Protein AF-A0A941CCY4-F1 (afdb_monomer_lite)

Radius of gyration: 27.58 Å; chains: 1; bounding box: 67×37×79 Å

Secondary structure (DSSP, 8-state):
----TT--GGG-SS-EEEEEE-SS--HHHHHHHHTTEEEEEESS--SSSTT-SS--SEEEEETTT-TTHHHHHHHHHTSTTTTT--EEEEESS---HHHHHHHTTTT-EEEETT-HHHHHHHHHHHHHHHHHHHHHHHHHHHHHHHHHHHHHHHHHHHHHHHHHHHHHHHHTTT--HHHHHHHHHHHHHHHHH-----HHHHHHHHHHHHSTTHHHHHHHH-TT--HHHHHHHHHHHTT--HHHHHHHHTS-HHHHHHHHHHHHHHTT--TTS-HHHHHHHS--

Structure (mmCIF, N/CA/C/O backbone):
data_AF-A0A941CCY4-F1
#
_entry.id   AF-A0A941CCY4-F1
#
loop_
_atom_site.group_PDB
_atom_site.id
_atom_site.type_symbol
_atom_site.label_atom_id
_atom_site.label_alt_id
_atom_site.label_comp_id
_atom_site.label_asym_id
_atom_site.label_entity_id
_atom_site.label_seq_id
_atom_site.pdbx_PDB_ins_code
_atom_site.Cartn_x
_atom_site.Cartn_y
_atom_site.Cartn_z
_atom_site.occupancy
_atom_site.B_iso_or_equiv
_atom_site.auth_seq_id
_atom_site.auth_comp_id
_atom_site.auth_asym_id
_atom_site.auth_atom_id
_atom_site.pdbx_PDB_model_num
ATOM 1 N N . MET A 1 1 ? 0.556 -19.307 31.875 1.00 30.25 1 MET A N 1
ATOM 2 C CA . MET A 1 1 ? 0.389 -18.124 32.743 1.00 30.25 1 MET A CA 1
ATOM 3 C C . MET A 1 1 ? 1.547 -17.184 32.432 1.00 30.25 1 MET A C 1
ATOM 5 O O . MET A 1 1 ? 2.656 -17.430 32.883 1.00 30.25 1 MET A O 1
ATOM 9 N N . ILE A 1 2 ? 1.351 -16.234 31.514 1.00 25.97 2 ILE A N 1
ATOM 10 C CA . ILE A 1 2 ? 2.408 -15.286 31.128 1.00 25.97 2 ILE A CA 1
ATOM 11 C C . ILE A 1 2 ? 2.417 -14.200 32.203 1.00 25.97 2 ILE A C 1
ATOM 13 O O . ILE A 1 2 ? 1.405 -13.538 32.417 1.00 25.97 2 ILE A O 1
ATOM 17 N N . ASN A 1 3 ? 3.525 -14.094 32.931 1.00 25.11 3 ASN A N 1
ATOM 18 C CA . ASN A 1 3 ? 3.708 -13.128 34.005 1.00 25.11 3 ASN A CA 1
ATOM 19 C C . ASN A 1 3 ? 4.048 -11.766 33.372 1.00 25.11 3 ASN A C 1
ATOM 21 O O . ASN A 1 3 ? 5.157 -11.586 32.879 1.00 25.11 3 ASN A O 1
ATOM 25 N N . ILE A 1 4 ? 3.068 -10.859 33.292 1.00 35.06 4 ILE A N 1
ATOM 26 C CA . ILE A 1 4 ? 3.183 -9.546 32.617 1.00 35.06 4 ILE A CA 1
ATOM 27 C C . ILE A 1 4 ? 3.620 -8.438 33.603 1.00 35.06 4 ILE A C 1
ATOM 29 O O . ILE A 1 4 ? 3.873 -7.308 33.203 1.00 35.06 4 ILE A O 1
ATOM 33 N N . ASP A 1 5 ? 3.785 -8.744 34.892 1.00 36.91 5 ASP A N 1
ATOM 34 C CA . ASP A 1 5 ? 3.975 -7.721 35.932 1.00 36.91 5 ASP A CA 1
ATOM 35 C C . ASP A 1 5 ? 5.424 -7.189 36.081 1.00 36.91 5 ASP A C 1
ATOM 37 O O . ASP A 1 5 ? 5.721 -6.495 37.052 1.00 36.91 5 ASP A O 1
ATOM 41 N N . THR A 1 6 ? 6.341 -7.445 35.136 1.00 37.28 6 THR A N 1
ATOM 42 C CA . THR A 1 6 ? 7.750 -6.996 35.250 1.00 37.28 6 THR A CA 1
ATOM 43 C C . THR A 1 6 ? 8.385 -6.450 33.964 1.00 37.28 6 THR A C 1
ATOM 45 O O . THR A 1 6 ? 9.563 -6.703 33.722 1.00 37.28 6 THR A O 1
ATOM 48 N N . GLU A 1 7 ? 7.667 -5.687 33.137 1.00 34.38 7 GLU A N 1
ATOM 49 C CA . GLU A 1 7 ? 8.310 -4.915 32.057 1.00 34.38 7 GLU A CA 1
ATOM 50 C C . GLU A 1 7 ? 8.147 -3.407 32.280 1.00 34.38 7 GLU A C 1
ATOM 52 O O . GLU A 1 7 ? 7.053 -2.890 32.511 1.00 34.38 7 GLU A O 1
ATOM 57 N N . SER A 1 8 ? 9.293 -2.724 32.282 1.00 36.06 8 SER A N 1
ATOM 58 C CA . SER A 1 8 ? 9.467 -1.306 32.563 1.00 36.06 8 SER A CA 1
ATOM 59 C C . SER A 1 8 ? 8.630 -0.426 31.639 1.00 36.06 8 SER A C 1
ATOM 61 O O . SER A 1 8 ? 8.507 -0.658 30.440 1.00 36.06 8 SER A O 1
ATOM 63 N N . THR A 1 9 ? 8.146 0.681 32.190 1.00 43.25 9 THR A N 1
ATOM 64 C CA . THR A 1 9 ? 7.491 1.807 31.505 1.00 43.25 9 THR A CA 1
ATOM 65 C C . THR A 1 9 ? 8.372 2.517 30.457 1.00 43.25 9 THR A C 1
ATOM 67 O O . THR A 1 9 ? 8.031 3.609 30.020 1.00 43.25 9 THR A O 1
ATOM 70 N N . SER A 1 10 ? 9.508 1.936 30.052 1.00 39.06 10 SER A N 1
ATOM 71 C CA . SER A 1 10 ? 10.502 2.547 29.159 1.00 39.06 10 SER A CA 1
ATOM 72 C C . SER A 1 10 ? 10.281 2.275 27.668 1.00 39.06 10 SER A C 1
ATOM 74 O O . SER A 1 10 ? 10.997 2.848 26.855 1.00 39.06 10 SER A O 1
ATOM 76 N N . ASP A 1 11 ? 9.318 1.429 27.292 1.00 45.88 11 ASP A N 1
ATOM 77 C CA . ASP A 1 11 ? 9.050 1.100 25.878 1.00 45.88 11 ASP A CA 1
ATOM 78 C C . ASP A 1 11 ? 8.135 2.118 25.164 1.00 45.88 11 ASP A C 1
ATOM 80 O O . ASP A 1 11 ? 7.907 2.010 23.958 1.00 45.88 11 ASP A O 1
ATOM 84 N N . TYR A 1 12 ? 7.628 3.137 25.871 1.00 46.56 12 TYR A N 1
ATOM 85 C CA . TYR A 1 12 ? 6.676 4.116 25.330 1.00 46.56 12 TYR A CA 1
ATOM 86 C C . TYR A 1 12 ? 7.131 5.561 25.569 1.00 46.56 12 TYR A C 1
ATOM 88 O O . TYR A 1 12 ? 6.618 6.256 26.444 1.00 46.56 12 TYR A O 1
ATOM 96 N N . ASN A 1 13 ? 8.073 6.038 24.750 1.00 48.38 13 ASN A N 1
ATOM 97 C CA . ASN A 1 13 ? 8.399 7.471 24.684 1.00 48.38 13 ASN A CA 1
ATOM 98 C C . ASN A 1 13 ? 7.282 8.308 24.022 1.00 48.38 13 ASN A C 1
ATOM 100 O O . ASN A 1 13 ? 7.240 9.522 24.207 1.00 48.38 13 ASN A O 1
ATOM 104 N N . GLU A 1 14 ? 6.363 7.680 23.282 1.00 56.62 14 GLU A N 1
ATOM 105 C CA . GLU A 1 14 ? 5.197 8.330 22.669 1.00 56.62 14 GLU A CA 1
ATOM 106 C C . GLU A 1 14 ? 3.915 7.986 23.433 1.00 56.62 14 GLU A C 1
ATOM 108 O O . GLU A 1 14 ? 3.652 6.814 23.723 1.00 56.62 14 GLU A O 1
ATOM 113 N N . ALA A 1 15 ? 3.118 9.013 23.739 1.00 67.12 15 ALA A N 1
ATOM 114 C CA . ALA A 1 15 ? 1.850 8.863 24.443 1.00 67.12 15 ALA A CA 1
ATOM 115 C C . ALA A 1 15 ? 0.863 8.015 23.627 1.00 67.12 15 ALA A C 1
ATOM 117 O O . ALA A 1 15 ? 0.668 8.267 22.440 1.00 67.12 15 ALA A O 1
ATOM 118 N N . ILE A 1 16 ? 0.238 7.031 24.271 1.00 77.00 16 ILE A N 1
ATOM 119 C CA . ILE A 1 16 ? -0.783 6.174 23.655 1.00 77.00 16 ILE A CA 1
ATOM 120 C C . ILE A 1 16 ? -2.090 6.960 23.579 1.00 77.00 16 ILE A C 1
ATOM 122 O O . ILE A 1 16 ? -2.504 7.511 24.594 1.00 77.00 16 ILE A O 1
ATOM 126 N N . ILE A 1 17 ? -2.763 6.997 22.432 1.00 76.56 17 ILE A N 1
ATOM 127 C CA . ILE A 1 17 ? -4.047 7.701 22.286 1.00 76.56 17 ILE A CA 1
ATOM 128 C C . ILE A 1 17 ? -5.188 6.687 22.380 1.00 76.56 17 ILE A C 1
ATOM 130 O O . ILE A 1 17 ? -5.346 5.836 21.511 1.00 76.56 17 ILE A O 1
ATOM 134 N N . SER A 1 18 ? -5.995 6.767 23.434 1.00 75.75 18 SER A N 1
ATOM 135 C CA . SER A 1 18 ? -7.213 5.963 23.581 1.00 75.75 18 SER A CA 1
ATOM 136 C C . SER A 1 18 ? -8.437 6.851 23.429 1.00 75.75 18 SER A C 1
ATOM 138 O O . SER A 1 18 ? -8.570 7.829 24.162 1.00 75.75 18 SER A O 1
ATOM 140 N N . VAL A 1 19 ? -9.334 6.505 22.509 1.00 75.38 19 VAL A N 1
ATOM 141 C CA . VAL A 1 19 ? -10.658 7.136 22.417 1.00 75.38 19 VAL A CA 1
ATOM 142 C C . VAL A 1 19 ? -11.637 6.299 23.219 1.00 75.38 19 VAL A C 1
ATOM 144 O O . VAL A 1 19 ? -11.686 5.086 23.033 1.00 75.38 19 VAL A O 1
ATOM 147 N N . VAL A 1 20 ? -12.382 6.930 24.122 1.00 77.69 20 VAL A N 1
ATOM 148 C CA . VAL A 1 20 ? -13.304 6.244 25.025 1.00 77.69 20 VAL A CA 1
ATOM 149 C C . VAL A 1 20 ? -14.694 6.836 24.890 1.00 77.69 20 VAL A C 1
ATOM 1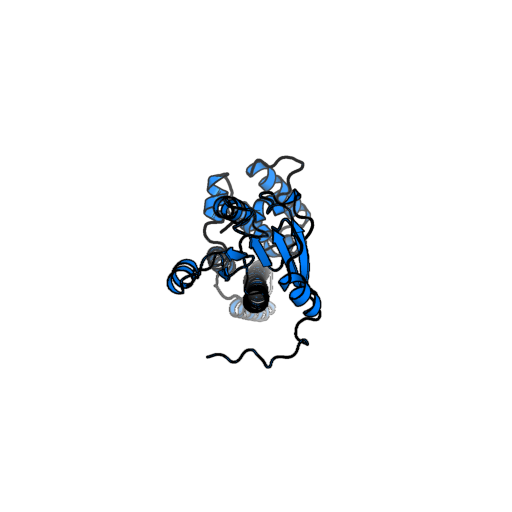51 O O . VAL A 1 20 ? -14.874 8.033 25.112 1.00 77.69 20 VAL A O 1
ATOM 154 N N . THR A 1 21 ? -15.674 5.997 24.564 1.00 75.62 21 THR A N 1
ATOM 155 C CA . THR A 1 21 ? -17.079 6.405 24.593 1.00 75.62 21 THR A CA 1
ATOM 156 C C . THR A 1 21 ? -17.606 6.285 26.011 1.00 75.62 21 THR A C 1
ATOM 158 O O . THR A 1 21 ? -17.763 5.172 26.515 1.00 75.62 21 THR A O 1
ATOM 161 N N . THR A 1 22 ? -17.833 7.404 26.688 1.00 73.94 22 THR A N 1
ATOM 162 C CA . THR A 1 22 ? -18.398 7.402 28.042 1.00 73.94 22 THR A CA 1
ATOM 163 C C . THR A 1 22 ? -19.120 8.714 28.339 1.00 73.94 22 THR A C 1
ATOM 165 O O . THR A 1 22 ? -18.771 9.747 27.780 1.00 73.94 22 THR A O 1
ATOM 168 N N . ASP A 1 23 ? -20.086 8.694 29.256 1.00 64.81 23 ASP A N 1
ATOM 169 C CA . ASP A 1 23 ? -20.820 9.873 29.720 1.00 64.81 23 ASP A CA 1
ATOM 170 C C . ASP A 1 23 ? -20.116 10.561 30.904 1.00 64.81 23 ASP A C 1
ATOM 172 O O . ASP A 1 23 ? -20.481 11.671 31.298 1.00 64.81 23 ASP A O 1
ATOM 176 N N . LYS A 1 24 ? -19.128 9.884 31.512 1.00 71.00 24 LYS A N 1
ATOM 177 C CA . LYS A 1 24 ? -18.401 10.322 32.715 1.00 71.00 24 LYS A CA 1
ATOM 178 C C . LYS A 1 24 ? -16.967 9.806 32.732 1.00 71.00 24 LYS A C 1
ATOM 180 O O . LYS A 1 24 ? -16.675 8.751 32.170 1.00 71.00 24 LYS A O 1
ATOM 185 N N . GLU A 1 25 ? -16.088 10.500 33.455 1.00 72.00 25 GLU A N 1
ATOM 186 C CA . GLU A 1 25 ? -14.776 9.943 33.796 1.00 72.00 25 GLU A CA 1
ATOM 187 C C . GLU A 1 25 ? -14.936 8.710 34.701 1.00 72.00 25 GLU A C 1
ATOM 189 O O . GLU A 1 25 ? -15.705 8.712 35.665 1.00 72.00 25 GLU A O 1
ATOM 194 N N . LEU A 1 26 ? -14.212 7.643 34.360 1.00 77.44 26 LEU A N 1
ATOM 195 C CA . LEU A 1 26 ? -14.211 6.360 35.064 1.00 77.44 26 LEU A CA 1
ATOM 196 C C . LEU A 1 26 ? -12.842 6.133 35.715 1.00 77.44 26 LEU A C 1
ATOM 198 O O . LEU A 1 26 ? -11.823 6.568 35.185 1.00 77.44 26 LEU A O 1
ATOM 202 N N . GLU A 1 27 ? -12.802 5.402 36.832 1.00 79.31 27 GLU A N 1
ATOM 203 C CA . GLU A 1 27 ? -11.584 5.172 37.635 1.00 79.31 27 GLU A CA 1
ATOM 204 C C . GLU A 1 27 ? -10.405 4.629 36.804 1.00 79.31 27 GLU A C 1
ATOM 206 O O . GLU A 1 27 ? -9.258 5.038 36.976 1.00 79.31 27 GLU A O 1
ATOM 211 N N . PHE A 1 28 ? -10.670 3.751 35.832 1.00 81.00 28 PHE A N 1
ATOM 212 C CA . PHE A 1 28 ? -9.613 3.202 34.981 1.00 81.00 28 PHE A CA 1
ATOM 213 C C . PHE A 1 28 ? -8.905 4.263 34.124 1.00 81.00 28 PHE A C 1
ATOM 215 O O . PHE A 1 28 ? -7.775 4.040 33.695 1.00 81.00 28 PHE A O 1
ATOM 222 N N . MET A 1 29 ? -9.537 5.410 33.856 1.00 83.31 29 MET A N 1
ATOM 223 C CA . MET A 1 29 ? -8.946 6.476 33.045 1.00 83.31 29 MET A CA 1
ATOM 224 C C . MET A 1 29 ? -7.794 7.166 33.766 1.00 83.31 29 MET A C 1
ATOM 226 O O . MET A 1 29 ? -6.826 7.556 33.118 1.00 83.31 29 MET A O 1
ATOM 230 N N . GLU A 1 30 ? -7.861 7.285 35.092 1.00 83.38 30 GLU A N 1
ATOM 231 C CA . GLU A 1 30 ? -6.744 7.792 35.891 1.00 83.38 30 GLU A CA 1
ATOM 232 C C . GLU A 1 30 ? -5.551 6.836 35.804 1.00 83.38 30 GLU A C 1
ATOM 234 O O . GLU A 1 30 ? -4.440 7.263 35.493 1.00 83.38 30 GLU A O 1
ATOM 239 N N . LEU A 1 31 ? -5.801 5.526 35.921 1.00 82.56 31 LEU A N 1
ATOM 240 C CA . LEU A 1 31 ? -4.769 4.494 35.758 1.00 82.56 31 LEU A CA 1
ATOM 241 C C . LEU A 1 31 ? -4.127 4.514 34.361 1.00 82.56 31 LEU A C 1
ATOM 243 O O . LEU A 1 31 ? -2.935 4.244 34.215 1.00 82.56 31 LEU A O 1
ATOM 247 N N . LEU A 1 32 ? -4.907 4.822 33.322 1.00 82.88 32 LEU A N 1
ATOM 248 C CA . LEU A 1 32 ? -4.398 5.002 31.961 1.00 82.88 32 LEU A CA 1
ATOM 249 C C . LEU A 1 32 ? -3.497 6.244 31.868 1.00 82.88 32 LEU A C 1
ATOM 251 O O . LEU A 1 32 ? -2.374 6.148 31.361 1.00 82.88 32 LEU A O 1
ATOM 255 N N . LYS A 1 33 ? -3.939 7.383 32.416 1.00 83.31 33 LYS A N 1
ATOM 256 C CA . LYS A 1 33 ? -3.154 8.630 32.453 1.00 83.31 33 LYS A CA 1
ATOM 257 C C . LYS A 1 33 ? -1.808 8.424 33.171 1.00 83.31 33 LYS A C 1
ATOM 259 O O . LYS A 1 33 ? -0.777 8.852 32.653 1.00 83.31 33 LYS A O 1
ATOM 264 N N . GLU A 1 34 ? -1.782 7.687 34.285 1.00 84.75 34 GLU A N 1
ATOM 265 C CA . GLU A 1 34 ? -0.550 7.316 35.013 1.00 84.75 34 GLU A CA 1
ATOM 266 C C . GLU A 1 34 ? 0.443 6.489 34.176 1.00 84.75 34 GLU A C 1
ATOM 268 O O . GLU A 1 34 ? 1.647 6.481 34.441 1.00 84.75 34 GLU A O 1
ATOM 273 N N . ARG A 1 35 ? -0.042 5.792 33.142 1.00 79.94 35 ARG A N 1
ATOM 274 C CA . ARG A 1 35 ? 0.759 4.970 32.222 1.00 79.94 35 ARG A CA 1
ATOM 275 C C . ARG A 1 35 ? 1.068 5.671 30.897 1.00 79.94 35 ARG A C 1
ATOM 277 O O . ARG A 1 35 ? 1.405 4.998 29.926 1.00 79.94 35 ARG A O 1
ATOM 284 N N . ASN A 1 36 ? 1.000 7.006 30.860 1.00 81.56 36 ASN A N 1
ATOM 285 C CA . ASN A 1 36 ? 1.242 7.824 29.663 1.00 81.56 36 ASN A CA 1
ATOM 286 C C . ASN A 1 36 ? 0.258 7.525 28.511 1.00 81.56 36 ASN A C 1
ATOM 288 O O . ASN A 1 36 ? 0.586 7.669 27.329 1.00 81.56 36 ASN A O 1
ATOM 292 N N . VAL A 1 37 ? -0.963 7.099 28.852 1.00 82.31 37 VAL A N 1
ATOM 293 C CA . VAL A 1 37 ? -2.069 6.956 27.904 1.00 82.31 37 VAL A CA 1
ATOM 294 C C . VAL A 1 37 ? -2.918 8.226 27.958 1.00 82.31 37 VAL A C 1
ATOM 296 O O . VAL A 1 37 ? -3.519 8.554 28.980 1.00 82.31 37 VAL A O 1
ATOM 299 N N . LYS A 1 38 ? -2.972 8.955 26.845 1.00 84.44 38 LYS A N 1
ATOM 300 C CA . LYS A 1 38 ? -3.889 10.075 26.637 1.00 84.44 38 LYS A CA 1
ATOM 301 C C . LYS A 1 38 ? -5.276 9.531 26.326 1.00 84.44 38 LYS A C 1
ATOM 303 O O . LYS A 1 38 ? -5.465 8.812 25.347 1.00 84.44 38 LYS A O 1
ATOM 308 N N . VAL A 1 39 ? -6.236 9.897 27.164 1.00 84.12 39 VAL A N 1
ATOM 309 C CA . VAL A 1 39 ? -7.637 9.501 27.034 1.00 84.12 39 VAL A CA 1
ATOM 310 C C . VAL A 1 39 ? -8.414 10.651 26.401 1.00 84.12 39 VAL A C 1
ATOM 312 O O . VAL A 1 39 ? -8.433 11.752 26.948 1.00 84.12 39 VAL A O 1
ATOM 315 N N . HIS A 1 40 ? -9.041 10.391 25.258 1.00 84.88 40 HIS A N 1
ATOM 316 C CA . HIS A 1 40 ? -9.954 11.302 24.576 1.00 84.88 40 HIS A CA 1
ATOM 317 C C . HIS A 1 40 ? -11.379 10.789 24.753 1.00 84.88 40 HIS A C 1
ATOM 319 O O . HIS A 1 40 ? -11.683 9.659 24.377 1.00 84.88 40 HIS A O 1
ATOM 325 N N . LEU A 1 41 ? -12.235 11.608 25.357 1.00 84.31 41 LEU A N 1
ATOM 326 C CA . LEU A 1 41 ? -13.631 11.262 25.596 1.00 84.31 41 LEU A CA 1
ATOM 327 C C . LEU A 1 41 ? -14.479 11.653 24.396 1.00 84.31 41 LEU A C 1
ATOM 329 O O . LEU A 1 41 ? -14.299 12.736 23.842 1.00 84.31 41 LEU A O 1
ATOM 333 N N . MET A 1 42 ? -15.406 10.781 24.023 1.00 80.00 42 MET A N 1
ATOM 334 C CA . MET A 1 42 ? -16.419 11.065 23.013 1.00 80.00 42 MET A CA 1
ATOM 335 C C . MET A 1 42 ? -17.771 10.547 23.496 1.00 80.00 42 MET A C 1
ATOM 337 O O . MET A 1 42 ? -17.838 9.532 24.182 1.00 80.00 42 MET A O 1
ATOM 341 N N . ASP A 1 43 ? -18.853 11.221 23.119 1.00 75.06 43 ASP A N 1
ATOM 342 C CA . ASP A 1 43 ? -20.206 10.784 23.492 1.00 75.06 43 ASP A CA 1
ATOM 343 C C . ASP A 1 43 ? -20.647 9.541 22.698 1.00 75.06 43 ASP A C 1
ATOM 345 O O . ASP A 1 43 ? -21.477 8.761 23.159 1.00 75.06 43 ASP A O 1
ATOM 349 N N . ALA A 1 44 ? -20.082 9.357 21.501 1.00 76.62 44 ALA A N 1
ATOM 350 C CA . ALA A 1 44 ? -20.261 8.200 20.631 1.00 76.62 44 ALA A CA 1
ATOM 351 C C . ALA A 1 44 ? -19.077 8.091 19.662 1.00 76.62 44 ALA A C 1
ATOM 353 O O . ALA A 1 44 ? -18.451 9.108 19.344 1.00 76.62 44 ALA A O 1
ATOM 354 N N . ILE A 1 45 ? -18.787 6.893 19.137 1.00 76.12 45 ILE A N 1
ATOM 355 C CA . ILE A 1 45 ? -17.763 6.797 18.086 1.00 76.12 45 ILE A CA 1
ATOM 356 C C . ILE A 1 45 ? -18.281 7.409 16.773 1.00 76.12 45 ILE A C 1
ATOM 358 O O . ILE A 1 45 ? -19.374 7.032 16.331 1.00 76.12 45 ILE A O 1
ATOM 362 N N . PRO A 1 46 ? -17.501 8.281 16.106 1.00 79.00 46 PRO A N 1
ATOM 363 C CA . PRO A 1 46 ? -17.861 8.776 14.790 1.00 79.00 46 PRO A CA 1
ATOM 364 C C . PRO A 1 46 ? -17.827 7.689 13.715 1.00 79.00 46 PRO A C 1
ATOM 366 O O . PRO A 1 46 ? -16.922 6.856 13.662 1.00 79.00 46 PRO A O 1
ATOM 369 N N . THR A 1 47 ? -18.798 7.740 12.808 1.00 80.38 47 THR A N 1
ATOM 370 C CA . THR A 1 47 ? -18.915 6.809 11.673 1.00 80.38 47 THR A CA 1
ATOM 371 C C . THR A 1 47 ? -18.298 7.345 10.381 1.00 80.38 47 THR A C 1
ATOM 373 O O . THR A 1 47 ? -18.248 6.636 9.380 1.00 80.38 47 THR A O 1
ATOM 376 N N . ASP A 1 48 ? -17.838 8.592 10.391 1.00 78.69 48 ASP A N 1
ATOM 377 C CA . ASP A 1 48 ? -17.187 9.290 9.286 1.00 78.69 48 ASP A CA 1
ATOM 378 C C . ASP A 1 48 ? -15.794 9.771 9.705 1.00 78.69 48 ASP A C 1
ATOM 380 O O . ASP A 1 48 ? -15.527 9.956 10.888 1.00 78.69 48 ASP A O 1
ATOM 384 N N . ILE A 1 49 ? -14.896 9.956 8.734 1.00 74.31 49 ILE A N 1
ATOM 385 C CA . ILE A 1 49 ? -13.496 10.325 8.995 1.00 74.31 49 ILE A CA 1
ATOM 386 C C . ILE A 1 49 ? -13.329 11.782 9.453 1.00 74.31 49 ILE A C 1
ATOM 388 O O . ILE A 1 49 ? -12.374 12.090 10.157 1.00 74.31 49 ILE A O 1
ATOM 392 N N . GLU A 1 50 ? -14.236 12.677 9.054 1.00 78.31 50 GLU A N 1
ATOM 393 C CA . GLU A 1 50 ? -14.120 14.122 9.300 1.00 78.31 50 GLU A CA 1
ATOM 394 C C . GLU A 1 50 ? -14.376 14.480 10.766 1.00 78.31 50 GLU A C 1
ATOM 396 O O . GLU A 1 50 ? -13.813 15.443 11.281 1.00 78.31 50 GLU A O 1
ATOM 401 N N . SER A 1 51 ? -15.174 13.665 11.449 1.00 79.62 51 SER A N 1
ATOM 402 C CA . SER A 1 51 ? -15.522 13.831 12.858 1.00 79.62 51 SER A CA 1
ATOM 403 C C . SER A 1 51 ? -14.452 13.326 13.840 1.00 79.62 51 SER A C 1
ATOM 405 O O . SER A 1 51 ? -14.634 13.433 15.054 1.00 79.62 51 SER A O 1
ATOM 407 N N . TRP A 1 52 ? -13.333 12.772 13.358 1.00 79.00 52 TRP A N 1
ATOM 408 C CA . TRP A 1 52 ? -12.220 12.352 14.215 1.00 79.00 52 TRP A CA 1
ATOM 409 C C . TRP A 1 52 ? -11.228 13.496 14.440 1.00 79.00 52 TRP A C 1
ATOM 411 O O . TRP A 1 52 ? -10.527 13.922 13.525 1.00 79.00 52 TRP A O 1
ATOM 421 N N . GLU A 1 53 ? -11.098 13.948 15.689 1.00 73.62 53 GLU A N 1
ATOM 422 C CA . GLU A 1 53 ? -10.108 14.970 16.069 1.00 73.62 53 GLU A CA 1
ATOM 423 C C . GLU A 1 53 ? -8.687 14.402 16.220 1.00 73.62 53 GLU A C 1
ATOM 425 O O . GLU A 1 53 ? -7.693 15.116 16.074 1.00 73.62 53 GLU A O 1
ATOM 430 N N . VAL A 1 54 ? -8.583 13.107 16.531 1.00 80.94 54 VAL A N 1
ATOM 431 C CA . VAL A 1 54 ? -7.323 12.394 16.768 1.00 80.94 54 VAL A CA 1
ATOM 432 C C . VAL A 1 54 ? -7.372 10.998 16.159 1.00 80.94 54 VAL A C 1
ATOM 434 O O . VAL A 1 54 ? -8.433 10.386 16.073 1.00 80.94 54 VAL A O 1
ATOM 437 N N . SER A 1 55 ? -6.211 10.468 15.771 1.00 81.56 55 SER A N 1
ATOM 438 C CA . SER A 1 55 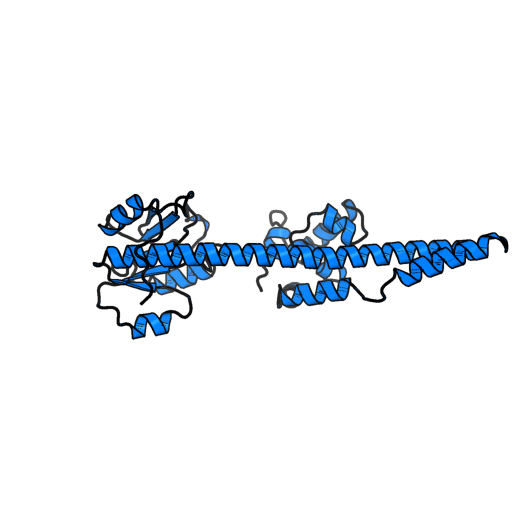? -6.080 9.066 15.365 1.00 81.56 55 SER A CA 1
ATOM 439 C C . SER A 1 55 ? -5.824 8.202 16.604 1.00 81.56 55 SER A C 1
ATOM 441 O O . SER A 1 55 ? -4.761 8.356 17.212 1.00 81.56 55 SER A O 1
ATOM 443 N N . PRO A 1 56 ? -6.746 7.308 17.001 1.00 86.00 56 PRO A N 1
ATOM 444 C CA . PRO A 1 56 ? -6.537 6.462 18.169 1.00 86.00 56 PRO A CA 1
ATOM 445 C C . PRO A 1 56 ? -5.531 5.333 17.905 1.00 86.00 56 PRO A C 1
ATOM 447 O O . PRO A 1 56 ? -5.448 4.789 16.807 1.00 86.00 56 PRO A O 1
ATOM 450 N N . ASP A 1 57 ? -4.805 4.935 18.947 1.00 83.75 57 ASP A N 1
ATOM 451 C CA . ASP A 1 57 ? -4.083 3.658 19.014 1.00 83.75 57 ASP A CA 1
ATOM 452 C C . ASP A 1 57 ? -4.998 2.513 19.466 1.00 83.75 57 ASP A C 1
ATOM 454 O O . ASP A 1 57 ? -4.718 1.350 19.187 1.00 83.75 57 ASP A O 1
ATOM 458 N N . THR A 1 58 ? -6.071 2.836 20.192 1.00 87.75 58 THR A N 1
ATOM 459 C CA . THR A 1 58 ? -7.127 1.904 20.594 1.00 87.75 58 THR A CA 1
ATOM 460 C C . THR A 1 58 ? -8.435 2.652 20.815 1.00 87.75 58 THR A C 1
ATOM 462 O O . THR A 1 58 ? -8.446 3.818 21.219 1.00 87.75 58 THR A O 1
ATOM 465 N N . ILE A 1 59 ? -9.545 1.961 20.586 1.00 88.25 59 ILE A N 1
ATOM 466 C CA . ILE A 1 59 ? -10.892 2.464 20.857 1.00 88.25 59 ILE A CA 1
ATOM 467 C C . ILE A 1 59 ? -11.464 1.671 22.032 1.00 88.25 59 ILE A C 1
ATOM 469 O O . ILE A 1 59 ? -11.343 0.450 22.064 1.00 88.25 59 ILE A O 1
ATOM 473 N N . ILE A 1 60 ? -12.062 2.353 23.004 1.00 87.75 60 ILE A N 1
ATOM 474 C CA . ILE A 1 60 ? -12.749 1.754 24.148 1.00 87.75 60 ILE A CA 1
ATOM 475 C C . ILE A 1 60 ? -14.223 2.147 24.072 1.00 87.75 60 ILE A C 1
ATOM 477 O O . ILE A 1 60 ? -14.576 3.319 24.160 1.00 87.75 60 ILE A O 1
ATOM 481 N N . LEU A 1 61 ? -15.073 1.148 23.905 1.00 87.62 61 LEU A N 1
ATOM 482 C CA . LEU A 1 61 ? -16.515 1.252 23.795 1.00 87.62 61 LEU A CA 1
ATOM 483 C C . LEU A 1 61 ? -17.175 0.923 25.121 1.00 87.62 61 LEU A C 1
ATOM 485 O O . LEU A 1 61 ? -16.857 -0.103 25.705 1.00 87.62 61 LEU A O 1
ATOM 489 N N . ASP A 1 62 ? -18.124 1.729 25.577 1.00 85.25 62 ASP A N 1
ATOM 490 C CA . ASP A 1 62 ? -18.946 1.395 26.742 1.00 85.25 62 ASP A CA 1
ATOM 491 C C . ASP A 1 62 ? -20.329 0.936 26.280 1.00 85.25 62 ASP A C 1
ATOM 493 O O . ASP A 1 62 ? -21.144 1.737 25.818 1.00 85.25 62 ASP A O 1
ATOM 497 N N . ASN A 1 63 ? -20.614 -0.360 26.437 1.00 80.81 63 ASN A N 1
ATOM 498 C CA . ASN A 1 63 ? -21.883 -0.959 26.023 1.00 80.81 63 ASN A CA 1
ATOM 499 C C . ASN A 1 63 ? -23.090 -0.419 26.825 1.00 80.81 63 ASN A C 1
ATOM 501 O O . ASN A 1 63 ? -24.235 -0.574 26.400 1.00 80.81 63 ASN A O 1
ATOM 505 N N . LYS A 1 64 ? -22.891 0.252 27.978 1.00 76.75 64 LYS A N 1
ATOM 506 C CA . LYS A 1 64 ? -24.002 0.984 28.630 1.00 76.75 64 LYS A CA 1
ATOM 507 C C . LYS A 1 64 ? -24.506 2.146 27.786 1.00 76.75 64 LYS A C 1
ATOM 509 O O . LYS A 1 64 ? -25.676 2.508 27.912 1.00 76.75 64 LYS A O 1
ATOM 514 N N . ILE A 1 65 ? -23.620 2.745 27.001 1.00 74.19 65 ILE A N 1
ATOM 515 C CA . ILE A 1 65 ? -23.826 4.043 26.364 1.00 74.19 65 ILE A CA 1
ATOM 516 C C . ILE A 1 65 ? -24.103 3.833 24.884 1.00 74.19 65 ILE A C 1
ATOM 518 O O . ILE A 1 65 ? -25.140 4.266 24.384 1.00 74.19 65 ILE A O 1
ATOM 522 N N . ASP A 1 66 ? -23.252 3.061 24.218 1.00 73.12 66 ASP A N 1
ATOM 523 C CA . ASP A 1 66 ? -23.402 2.728 22.811 1.00 73.12 66 ASP A CA 1
ATOM 524 C C . ASP A 1 66 ? -23.951 1.312 22.650 1.00 73.12 66 ASP A C 1
ATOM 526 O O . ASP A 1 66 ? -23.217 0.379 22.367 1.00 73.12 66 ASP A O 1
ATOM 530 N N . LYS A 1 67 ? -25.270 1.137 22.796 1.00 75.19 67 LYS A N 1
ATOM 531 C CA . LYS A 1 67 ? -25.919 -0.177 22.596 1.00 75.19 67 LYS A CA 1
ATOM 532 C C . LYS A 1 67 ? -25.871 -0.688 21.149 1.00 75.19 67 LYS A C 1
ATOM 534 O O . LYS A 1 67 ? -26.046 -1.877 20.929 1.00 75.19 67 LYS A O 1
ATOM 539 N N . ASP A 1 68 ? -25.661 0.209 20.185 1.00 79.81 68 ASP A N 1
ATOM 540 C CA . ASP A 1 68 ? -25.550 -0.087 18.745 1.00 79.81 68 ASP A CA 1
ATOM 541 C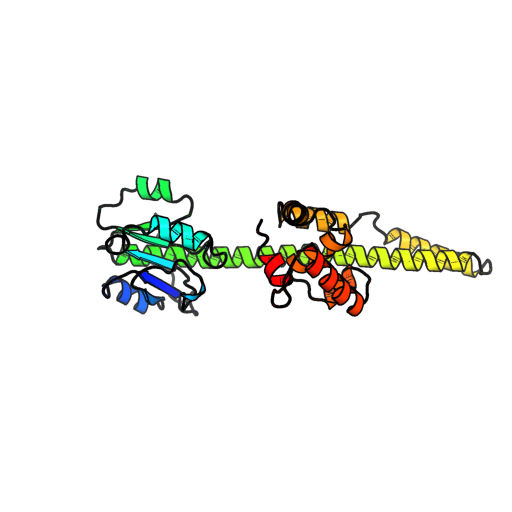 C . ASP A 1 68 ? -24.088 -0.008 18.261 1.00 79.81 68 ASP A C 1
ATOM 543 O O . ASP A 1 68 ? -23.785 0.395 17.136 1.00 79.81 68 ASP A O 1
ATOM 547 N N . TRP A 1 69 ? -23.139 -0.309 19.150 1.00 81.62 69 TRP A N 1
ATOM 548 C CA . TRP A 1 69 ? -21.717 -0.187 18.846 1.00 81.62 69 TRP A CA 1
ATOM 549 C C . TRP A 1 69 ? -21.259 -1.125 17.722 1.00 81.62 69 TRP A C 1
ATOM 551 O O . TRP A 1 69 ? -20.310 -0.783 17.025 1.00 81.62 69 TRP A O 1
ATOM 561 N N . GLU A 1 70 ? -21.933 -2.259 17.503 1.00 81.19 70 GLU A N 1
ATOM 562 C CA . GLU A 1 70 ? -21.618 -3.218 16.432 1.00 81.19 70 GLU A CA 1
ATOM 563 C C . GLU A 1 70 ? -21.793 -2.585 15.041 1.00 81.19 70 GLU A C 1
ATOM 565 O O . GLU A 1 70 ? -20.862 -2.555 14.238 1.00 81.19 70 GLU A O 1
ATOM 570 N N . SER A 1 71 ? -22.951 -1.968 14.787 1.00 82.31 71 SER A N 1
ATOM 571 C CA . SER A 1 71 ? -23.250 -1.264 13.529 1.00 82.31 71 SER A CA 1
ATOM 572 C C . SER A 1 71 ? -22.317 -0.065 13.295 1.00 82.31 71 SER A C 1
ATOM 574 O O . SER A 1 71 ? -21.858 0.212 12.175 1.00 82.31 71 SER A O 1
ATOM 576 N N . LYS A 1 72 ? -21.973 0.649 14.375 1.00 82.56 72 LYS A N 1
ATOM 577 C CA . LYS A 1 72 ? -20.992 1.743 14.327 1.00 82.56 72 LYS A CA 1
ATOM 578 C C . LYS A 1 72 ? -19.592 1.219 14.026 1.00 82.56 72 LYS A C 1
ATOM 580 O O . LYS A 1 72 ? -18.893 1.812 13.203 1.00 82.56 72 LYS A O 1
ATOM 585 N N . LEU A 1 73 ? -19.200 0.098 14.630 1.00 83.50 73 LEU A N 1
ATOM 586 C CA . LEU A 1 73 ? -17.922 -0.552 14.376 1.00 83.50 73 LEU A CA 1
ATOM 587 C C . LEU A 1 73 ? -17.806 -0.968 12.910 1.00 83.50 73 LEU A C 1
ATOM 589 O O . LEU A 1 73 ? -16.816 -0.620 12.274 1.00 83.50 73 LEU A O 1
ATOM 593 N N . ASP A 1 74 ? -18.835 -1.589 12.336 1.00 83.44 74 ASP A N 1
ATOM 594 C CA . ASP A 1 74 ? -18.875 -1.929 10.907 1.00 83.44 74 ASP A CA 1
ATOM 595 C C . ASP A 1 74 ? -18.664 -0.710 10.003 1.00 83.44 74 ASP A C 1
ATOM 597 O O . ASP A 1 74 ? -18.015 -0.787 8.956 1.00 83.44 74 ASP A O 1
ATOM 601 N N . SER A 1 75 ? -19.203 0.441 10.402 1.00 83.62 75 SER A N 1
ATOM 602 C CA . SER A 1 75 ? -19.026 1.698 9.674 1.00 83.62 75 SER A CA 1
ATOM 603 C C . SER A 1 75 ? -17.586 2.211 9.776 1.00 83.62 75 SER A C 1
ATOM 605 O O . SER A 1 75 ? -16.992 2.575 8.762 1.00 83.62 75 SER A O 1
ATOM 607 N N . ILE A 1 76 ? -16.979 2.148 10.963 1.00 82.62 76 ILE A N 1
ATOM 608 C CA . ILE A 1 76 ? -15.579 2.539 11.194 1.00 82.62 76 ILE A CA 1
ATOM 609 C C . ILE A 1 76 ? -14.616 1.613 10.451 1.00 82.62 76 ILE A C 1
ATOM 611 O O . ILE A 1 76 ? -13.627 2.073 9.884 1.00 82.62 76 ILE A O 1
ATOM 615 N N . ARG A 1 77 ? -14.914 0.311 10.391 1.00 82.81 77 ARG A N 1
ATOM 616 C CA . ARG A 1 77 ? -14.081 -0.682 9.697 1.00 82.81 77 ARG A CA 1
ATOM 617 C C . ARG A 1 77 ? -14.017 -0.455 8.183 1.00 82.81 77 ARG A C 1
ATOM 619 O O . ARG A 1 77 ? -13.053 -0.882 7.550 1.00 82.81 77 ARG A O 1
ATOM 626 N N . LYS A 1 78 ? -14.989 0.258 7.602 1.00 81.50 78 LYS A N 1
ATOM 627 C CA . LYS A 1 78 ? -14.959 0.695 6.192 1.00 81.50 78 LYS A CA 1
ATOM 628 C C . LYS A 1 78 ? -14.018 1.877 5.954 1.00 81.50 78 LYS A C 1
ATOM 630 O O . LYS A 1 78 ? -13.648 2.135 4.811 1.00 81.50 78 LYS A O 1
ATOM 635 N N . ILE A 1 79 ? -13.616 2.593 7.003 1.00 80.25 79 ILE A N 1
ATOM 636 C CA . ILE A 1 79 ? -12.641 3.677 6.906 1.00 80.25 79 ILE A CA 1
ATOM 637 C C . ILE A 1 79 ? -11.242 3.058 6.928 1.00 80.25 79 ILE A C 1
ATOM 639 O O . ILE A 1 79 ? -10.791 2.542 7.950 1.00 80.25 79 ILE A O 1
ATOM 643 N N . SER A 1 80 ? -10.516 3.149 5.812 1.00 73.62 80 SER A N 1
ATOM 644 C CA . SER A 1 80 ? -9.204 2.504 5.637 1.00 73.62 80 SER A CA 1
ATOM 645 C C . SER A 1 80 ? -8.181 2.853 6.728 1.00 73.62 80 SER A C 1
ATOM 647 O O . SER A 1 80 ? -7.331 2.033 7.056 1.00 73.62 80 SER A O 1
ATOM 649 N N . ALA A 1 81 ? -8.253 4.062 7.295 1.00 75.81 81 ALA A N 1
ATOM 650 C CA . ALA A 1 81 ? -7.360 4.514 8.365 1.00 75.81 81 ALA A CA 1
ATOM 651 C C . ALA A 1 81 ? -7.618 3.815 9.713 1.00 75.81 81 ALA A C 1
ATOM 653 O O . ALA A 1 81 ? -6.701 3.698 10.523 1.00 75.81 81 ALA A O 1
ATOM 654 N N . TYR A 1 82 ? -8.848 3.352 9.949 1.00 81.31 82 TYR A N 1
ATOM 655 C CA . TYR A 1 82 ? -9.299 2.815 11.237 1.00 81.31 82 TYR A CA 1
ATOM 656 C C . TYR A 1 82 ? -9.670 1.329 11.175 1.00 81.31 82 TYR A C 1
ATOM 658 O O . TYR A 1 82 ? -9.926 0.707 12.206 1.00 81.31 82 TYR A O 1
ATOM 666 N N . LYS A 1 83 ? -9.626 0.742 9.972 1.00 79.31 83 LYS A N 1
ATOM 667 C CA . LYS A 1 83 ? -9.968 -0.651 9.676 1.00 79.31 83 LYS A CA 1
ATOM 668 C C . LYS A 1 83 ? -9.331 -1.666 10.612 1.00 79.31 83 LYS A C 1
ATOM 670 O O . LYS A 1 83 ? -10.010 -2.612 10.986 1.00 79.31 83 LYS A O 1
ATOM 675 N N . ASP A 1 84 ? -8.094 -1.455 11.047 1.00 81.31 84 ASP A N 1
ATOM 676 C CA . ASP A 1 84 ? -7.368 -2.440 11.856 1.00 81.31 84 ASP A CA 1
ATOM 677 C C . ASP A 1 84 ? -7.134 -1.993 13.315 1.00 81.31 84 ASP A C 1
ATOM 679 O O . ASP A 1 84 ? -6.526 -2.727 14.093 1.00 81.31 84 ASP A O 1
ATOM 683 N N . ILE A 1 85 ? -7.645 -0.822 13.725 1.00 84.50 85 ILE A N 1
ATOM 684 C CA . ILE A 1 85 ? -7.452 -0.309 15.093 1.00 84.50 85 ILE A CA 1
ATOM 685 C C . ILE A 1 85 ? -8.087 -1.261 16.117 1.00 84.50 85 ILE A C 1
ATOM 687 O O . ILE A 1 85 ? -9.233 -1.684 15.928 1.00 84.50 85 ILE A O 1
ATOM 691 N N . PRO A 1 86 ? -7.386 -1.616 17.206 1.00 86.62 86 PRO A N 1
ATOM 692 C CA . PRO A 1 86 ? -7.944 -2.482 18.233 1.00 86.62 86 PRO A CA 1
ATOM 693 C C . PRO A 1 86 ? -9.109 -1.805 18.960 1.00 86.62 86 PRO A C 1
ATOM 695 O O . PRO A 1 86 ? -9.072 -0.612 19.264 1.00 86.62 86 PRO A O 1
ATOM 698 N N . VAL A 1 87 ? -10.142 -2.591 19.256 1.00 87.31 87 VAL A N 1
ATOM 699 C CA . VAL A 1 87 ? -11.354 -2.124 19.934 1.00 87.31 87 VAL A CA 1
ATOM 700 C C . VAL A 1 87 ? -11.559 -2.938 21.204 1.00 87.31 87 VAL A C 1
ATOM 702 O O . VAL A 1 87 ? -11.444 -4.161 21.191 1.00 87.31 87 VAL A O 1
ATOM 705 N N . ILE A 1 88 ? -11.854 -2.269 22.310 1.00 87.06 88 ILE A N 1
ATOM 706 C CA . ILE A 1 88 ? -12.165 -2.879 23.600 1.00 87.06 88 ILE A CA 1
ATOM 707 C C . ILE A 1 88 ? -13.595 -2.503 23.946 1.00 87.06 88 ILE A C 1
ATOM 709 O O . ILE A 1 88 ? -13.904 -1.323 23.998 1.00 87.06 88 ILE A O 1
ATOM 713 N N . VAL A 1 89 ? -14.455 -3.475 24.213 1.00 86.69 89 VAL A N 1
ATOM 714 C CA . VAL A 1 89 ? -15.842 -3.234 24.604 1.00 86.69 89 VAL A CA 1
ATOM 715 C C . VAL A 1 89 ? -15.993 -3.523 26.091 1.00 86.69 89 VAL A C 1
ATOM 717 O O . VAL A 1 89 ? -15.761 -4.639 26.557 1.00 86.69 89 VAL A O 1
ATOM 720 N N . LEU A 1 90 ? -16.370 -2.504 26.850 1.00 86.06 90 LEU A N 1
ATOM 721 C CA . LEU A 1 90 ? -16.693 -2.590 28.261 1.00 86.06 90 LEU A CA 1
ATOM 722 C C . LEU A 1 90 ? -18.108 -3.141 28.401 1.00 86.06 90 LEU A C 1
ATOM 724 O O . LEU A 1 90 ? -19.072 -2.520 27.947 1.00 86.06 90 LEU A O 1
ATOM 728 N N . ASN A 1 91 ? -18.222 -4.305 29.031 1.00 82.19 91 ASN A N 1
ATOM 729 C CA . ASN A 1 91 ? -19.495 -4.949 29.309 1.00 82.19 91 ASN A CA 1
ATOM 730 C C . ASN A 1 91 ? -19.775 -4.985 30.816 1.00 82.19 91 ASN A C 1
ATOM 732 O O . ASN A 1 91 ? -18.849 -5.003 31.626 1.00 82.19 91 ASN A O 1
ATOM 736 N N . ASN A 1 92 ? -21.055 -4.991 31.180 1.00 71.62 92 ASN A N 1
ATOM 737 C CA . ASN A 1 92 ? -21.498 -4.950 32.583 1.00 71.62 92 ASN A CA 1
ATOM 738 C C . ASN A 1 92 ? -21.773 -6.330 33.158 1.00 71.62 92 ASN A C 1
ATOM 740 O O . ASN A 1 92 ? -21.780 -6.503 34.372 1.00 71.62 92 ASN A O 1
ATOM 744 N N . ASP A 1 93 ? -22.049 -7.287 32.280 1.00 69.31 93 ASP A N 1
ATOM 745 C CA . ASP A 1 93 ? -22.300 -8.663 32.664 1.00 69.31 93 ASP A CA 1
ATOM 746 C C . ASP A 1 93 ? -20.976 -9.430 32.749 1.00 69.31 93 ASP A C 1
ATOM 748 O O . ASP A 1 93 ? -19.962 -9.041 32.152 1.00 69.31 93 ASP A O 1
ATOM 752 N N . GLU A 1 94 ? -20.972 -10.542 33.490 1.00 63.16 94 GLU A N 1
ATOM 753 C CA . GLU A 1 94 ? -19.839 -11.462 33.470 1.00 63.16 94 GLU A CA 1
ATOM 754 C C . GLU A 1 94 ? -19.621 -11.972 32.044 1.00 63.16 94 GLU A C 1
ATOM 756 O O . GLU A 1 94 ? -20.415 -12.737 31.500 1.00 63.16 94 GLU A O 1
ATOM 761 N N . VAL A 1 95 ? -18.521 -11.531 31.440 1.00 62.28 95 VAL A N 1
ATOM 762 C CA . VAL A 1 95 ? -18.095 -11.989 30.122 1.00 62.28 95 VAL A CA 1
ATOM 763 C C . VAL A 1 95 ? -17.602 -13.430 30.258 1.00 62.28 95 VAL A C 1
ATOM 765 O O . VAL A 1 95 ? -16.589 -13.671 30.921 1.00 62.28 95 VAL A O 1
ATOM 768 N N . GLN A 1 96 ? -18.303 -14.385 29.642 1.00 59.44 96 GLN A N 1
ATOM 769 C CA . GLN A 1 96 ? -17.838 -15.770 29.593 1.00 59.44 96 GLN A CA 1
ATOM 770 C C . GLN A 1 96 ? -16.583 -15.859 28.725 1.00 59.44 96 GLN A C 1
ATOM 772 O O . GLN A 1 96 ? -16.439 -15.174 27.711 1.00 59.44 96 GLN A O 1
ATOM 777 N N . ILE A 1 97 ? -15.651 -16.716 29.130 1.00 57.16 97 ILE A N 1
ATOM 778 C CA . ILE A 1 97 ? -14.376 -16.894 28.435 1.00 57.16 97 ILE A CA 1
ATOM 779 C C . ILE A 1 97 ? -14.615 -17.393 26.999 1.00 57.16 97 ILE A C 1
ATOM 781 O O . ILE A 1 97 ? -13.930 -16.957 26.073 1.00 57.16 97 ILE A O 1
ATOM 785 N N . GLU A 1 98 ? -15.624 -18.242 26.798 1.00 53.94 98 GLU A N 1
ATOM 786 C CA . GLU A 1 98 ? -16.057 -18.717 25.485 1.00 53.94 98 GLU A CA 1
ATOM 787 C C . GLU A 1 98 ? -16.477 -17.575 24.542 1.00 53.94 98 GLU A C 1
ATOM 789 O O . GLU A 1 98 ? -16.067 -17.607 23.383 1.00 53.94 98 GLU A O 1
ATOM 794 N N . ASP A 1 99 ? -17.180 -16.543 25.031 1.00 57.00 99 ASP A N 1
ATOM 795 C CA . ASP A 1 99 ? -17.620 -15.381 24.232 1.00 57.00 99 ASP A CA 1
ATOM 796 C C . ASP A 1 99 ? -16.448 -14.475 23.822 1.00 57.00 99 ASP A C 1
ATOM 798 O O . ASP A 1 99 ? -16.466 -13.826 22.771 1.00 57.00 99 ASP A O 1
ATOM 802 N N . VAL A 1 100 ? -15.397 -14.435 24.647 1.00 57.22 100 VAL A N 1
ATOM 803 C CA . VAL A 1 100 ? -14.142 -13.756 24.308 1.00 57.22 100 VAL A CA 1
ATOM 804 C C . VAL A 1 100 ? -13.432 -14.518 23.198 1.00 57.22 100 VAL A C 1
ATOM 806 O O . VAL A 1 100 ? -13.012 -13.907 22.221 1.00 57.22 100 VAL A O 1
ATOM 809 N N . PHE A 1 101 ? -13.310 -15.844 23.314 1.00 49.97 101 PHE A N 1
ATOM 810 C CA . PHE A 1 101 ? -12.587 -16.672 22.346 1.00 49.97 101 PHE A CA 1
ATOM 811 C C . PHE A 1 101 ? -13.315 -16.836 21.007 1.00 49.97 101 PHE A C 1
ATOM 813 O O . PHE A 1 101 ? -12.645 -16.852 19.973 1.00 49.97 101 PHE A O 1
ATOM 820 N N . SER A 1 102 ? -14.649 -16.913 20.991 1.00 54.78 102 SER A N 1
ATOM 821 C CA . SER A 1 102 ? -15.436 -16.973 19.751 1.00 54.78 102 SER A CA 1
ATOM 822 C C . SER A 1 102 ? -15.322 -15.688 18.924 1.00 54.78 102 SER A C 1
ATOM 824 O O . SER A 1 102 ? -15.335 -15.754 17.696 1.00 54.78 102 SER A O 1
ATOM 826 N N . ASN A 1 103 ? -15.122 -14.543 19.587 1.00 52.47 103 ASN A N 1
ATOM 827 C CA . ASN A 1 103 ? -14.984 -13.223 18.959 1.00 52.47 103 ASN A CA 1
ATOM 828 C C . ASN A 1 103 ? -13.520 -12.749 18.812 1.00 52.47 103 ASN A C 1
ATOM 830 O O . ASN A 1 103 ? -13.243 -11.773 18.114 1.00 52.47 103 ASN A O 1
ATOM 834 N N . TRP A 1 104 ? -12.544 -13.470 19.384 1.00 45.56 104 TRP A N 1
ATOM 835 C CA . TRP A 1 104 ? -11.104 -13.150 19.304 1.00 45.56 104 TRP A CA 1
ATOM 836 C C . TRP A 1 104 ? -10.529 -13.275 17.877 1.00 45.56 104 TRP A C 1
ATOM 838 O O . TRP A 1 104 ? -9.359 -12.984 17.631 1.00 45.56 104 TRP A O 1
ATOM 848 N N . ASN A 1 105 ? -11.326 -13.657 16.880 1.00 48.72 105 ASN A N 1
ATOM 849 C CA . ASN A 1 105 ? -10.856 -13.754 15.499 1.00 48.72 105 ASN A CA 1
ATOM 850 C C . ASN A 1 105 ? -10.577 -12.409 14.791 1.00 48.72 105 ASN A C 1
ATOM 852 O O . ASN A 1 105 ? -10.222 -12.455 13.615 1.00 48.72 105 ASN A O 1
ATOM 856 N N . LYS A 1 106 ? -10.597 -11.271 15.519 1.00 54.09 106 LYS A N 1
ATOM 857 C CA . LYS A 1 106 ? -9.709 -10.072 15.403 1.00 54.09 106 LYS A CA 1
ATOM 858 C C . LYS A 1 106 ? -10.408 -8.712 15.571 1.00 54.09 106 LYS A C 1
ATOM 860 O O . LYS A 1 106 ? -9.744 -7.691 15.416 1.00 54.09 106 LYS A O 1
ATOM 865 N N . GLU A 1 107 ? -11.693 -8.646 15.904 1.00 66.94 107 GLU A N 1
ATOM 866 C CA . GLU A 1 107 ? -12.434 -7.388 15.698 1.00 66.94 107 GLU A CA 1
ATOM 867 C C . GLU A 1 107 ? -12.610 -6.519 16.951 1.00 66.94 107 GLU A C 1
ATOM 869 O O . GLU A 1 107 ? -12.609 -5.292 16.825 1.00 66.94 107 GLU A O 1
ATOM 874 N N . PHE A 1 108 ? -12.691 -7.111 18.146 1.00 76.25 108 PHE A N 1
ATOM 875 C CA . PHE A 1 108 ? -12.768 -6.397 19.428 1.00 76.25 108 PHE A CA 1
ATOM 876 C C . PHE A 1 108 ? -12.505 -7.340 20.622 1.00 76.25 108 PHE A C 1
ATOM 878 O O . PHE A 1 108 ? -12.466 -8.560 20.467 1.00 76.25 108 PHE A O 1
ATOM 885 N N . LEU A 1 109 ? -12.307 -6.783 21.822 1.00 79.38 109 LEU A N 1
ATOM 886 C CA . LEU A 1 109 ? -12.092 -7.517 23.075 1.00 79.38 109 LEU A CA 1
ATOM 887 C C . LEU A 1 109 ? -13.103 -7.083 24.141 1.00 79.38 109 LEU A C 1
ATOM 889 O O . LEU A 1 109 ? -13.140 -5.908 24.496 1.00 79.38 109 LEU A O 1
ATOM 893 N N . PHE A 1 110 ? -13.856 -8.021 24.713 1.00 82.12 110 PHE A N 1
ATOM 894 C CA . PHE A 1 110 ? -14.728 -7.724 25.849 1.00 82.12 110 PHE A CA 1
ATOM 895 C C . PHE A 1 110 ? -13.960 -7.655 27.169 1.00 82.12 110 PHE A C 1
ATOM 897 O O . PHE A 1 110 ? -13.127 -8.512 27.471 1.00 82.12 110 PHE A O 1
ATOM 904 N N . VAL A 1 111 ? -14.275 -6.648 27.982 1.00 81.75 111 VAL A N 1
ATOM 905 C CA . VAL A 1 111 ? -13.714 -6.471 29.323 1.00 81.75 111 VAL A CA 1
ATOM 906 C C . VAL A 1 111 ? -14.814 -6.047 30.289 1.00 81.75 111 VAL A C 1
ATOM 908 O O . VAL A 1 111 ? -15.662 -5.230 29.951 1.00 81.75 111 VAL A O 1
ATOM 911 N N . GLN A 1 112 ? -14.793 -6.582 31.509 1.00 82.75 112 GLN A N 1
ATOM 912 C CA . GLN A 1 112 ? -15.709 -6.151 32.566 1.00 82.75 112 GLN A CA 1
ATOM 913 C C . GLN A 1 112 ? -15.476 -4.679 32.925 1.00 82.75 112 GLN A C 1
ATOM 915 O O . GLN A 1 112 ? -14.356 -4.287 33.270 1.00 82.75 112 GLN A O 1
ATOM 920 N N . ARG A 1 113 ? -16.546 -3.884 32.883 1.00 82.12 113 ARG A N 1
ATOM 921 C CA . ARG A 1 113 ? -16.534 -2.434 33.106 1.00 82.12 113 ARG A CA 1
ATOM 922 C C . ARG A 1 113 ? -16.038 -2.049 34.498 1.00 82.12 113 ARG A C 1
ATOM 924 O O . ARG A 1 113 ? -15.332 -1.056 34.643 1.00 82.12 113 ARG A O 1
ATOM 931 N N . GLU A 1 114 ? -16.377 -2.832 35.517 1.00 82.25 114 GLU A N 1
ATOM 932 C CA . GLU A 1 114 ? -16.010 -2.574 36.914 1.00 82.25 114 GLU A CA 1
ATOM 933 C C . GLU A 1 114 ? -14.555 -2.962 37.233 1.00 82.25 114 GLU A C 1
ATOM 935 O O . GLU A 1 114 ? -14.043 -2.650 38.308 1.00 82.25 114 GLU A O 1
ATOM 940 N N . ASN A 1 115 ? -13.859 -3.646 36.320 1.00 83.81 115 ASN A N 1
ATOM 941 C CA . ASN A 1 115 ? -12.525 -4.176 36.574 1.00 83.81 115 ASN A CA 1
ATOM 942 C C . ASN A 1 115 ? -11.429 -3.315 35.933 1.00 83.81 115 ASN A C 1
ATOM 944 O O . ASN A 1 115 ? -10.810 -3.690 34.933 1.00 83.81 115 ASN A O 1
ATOM 948 N N . SER A 1 116 ? -11.130 -2.180 36.568 1.00 82.94 116 SER A N 1
ATOM 949 C CA . SER A 1 116 ? -10.147 -1.192 36.099 1.00 82.94 116 SER A CA 1
ATOM 950 C C . SER A 1 116 ? -8.768 -1.787 35.768 1.00 82.94 116 SER A C 1
ATOM 952 O O . SER A 1 116 ? -8.129 -1.389 34.793 1.00 82.94 116 SER A O 1
ATOM 954 N N . LYS A 1 117 ? -8.311 -2.801 36.521 1.00 81.50 117 LYS A N 1
ATOM 955 C CA . LYS A 1 117 ? -7.034 -3.493 36.250 1.00 81.50 117 LYS A CA 1
ATOM 956 C C . LYS A 1 117 ? -7.086 -4.334 34.975 1.00 81.50 117 LYS A C 1
ATOM 958 O O . LYS A 1 117 ? -6.102 -4.375 34.237 1.00 81.50 117 LYS A O 1
ATOM 963 N N . SER A 1 118 ? -8.201 -5.015 34.721 1.00 81.81 118 SER A N 1
ATOM 964 C CA . SER A 1 118 ? -8.394 -5.790 33.492 1.00 81.81 118 SER A CA 1
ATOM 965 C C . SER A 1 118 ? -8.495 -4.880 32.270 1.00 81.81 118 SER A C 1
ATOM 967 O O . SER A 1 118 ? -7.870 -5.184 31.257 1.00 81.81 118 SER A O 1
ATOM 969 N N . ILE A 1 119 ? -9.170 -3.729 32.390 1.00 82.38 119 ILE A N 1
ATOM 970 C CA . ILE A 1 119 ? -9.231 -2.704 31.333 1.00 82.38 119 ILE A CA 1
ATOM 971 C C . ILE A 1 119 ? -7.828 -2.197 31.005 1.00 82.38 119 ILE A C 1
ATOM 973 O O . ILE A 1 119 ? -7.419 -2.218 29.845 1.00 82.38 119 ILE A O 1
ATOM 977 N N . LEU A 1 120 ? -7.044 -1.832 32.023 1.00 81.38 120 LEU A N 1
ATOM 978 C CA . LEU A 1 120 ? -5.664 -1.393 31.826 1.00 81.38 120 LEU A CA 1
ATOM 979 C C . LEU A 1 120 ? -4.819 -2.460 31.110 1.00 81.38 120 LEU A C 1
ATOM 981 O O . LEU A 1 120 ? -4.112 -2.152 30.153 1.00 81.38 120 LEU A O 1
ATOM 985 N N . ARG A 1 121 ? -4.896 -3.725 31.542 1.00 82.06 121 ARG A N 1
ATOM 986 C CA . ARG A 1 121 ? -4.153 -4.828 30.906 1.00 82.06 121 ARG A CA 1
ATOM 987 C C . ARG A 1 121 ? -4.570 -5.037 29.452 1.00 82.06 121 ARG A C 1
ATOM 989 O O . ARG A 1 121 ? -3.699 -5.231 28.607 1.00 82.06 121 ARG A O 1
ATOM 996 N N . ALA A 1 122 ? -5.868 -4.970 29.166 1.00 83.00 122 ALA A N 1
ATOM 997 C CA . ALA A 1 122 ? -6.408 -5.070 27.818 1.00 83.00 122 ALA A CA 1
ATOM 998 C C . ALA A 1 122 ? -5.882 -3.948 26.913 1.00 83.00 122 ALA A C 1
ATOM 1000 O O . ALA A 1 122 ? -5.363 -4.237 25.836 1.00 83.00 122 ALA A O 1
ATOM 1001 N N . VAL A 1 123 ? -5.927 -2.691 27.368 1.00 83.81 123 VAL A N 1
ATOM 1002 C CA . VAL A 1 123 ? -5.393 -1.534 26.626 1.00 83.81 123 VAL A CA 1
ATOM 1003 C C . VAL A 1 123 ? -3.899 -1.700 26.357 1.00 83.81 123 VAL A C 1
ATOM 1005 O O . VAL A 1 123 ? -3.452 -1.600 25.218 1.00 83.81 123 VAL A O 1
ATOM 1008 N N . MET A 1 124 ? -3.110 -2.034 27.379 1.00 82.12 124 MET A N 1
ATOM 1009 C CA . MET A 1 124 ? -1.662 -2.187 27.216 1.00 82.12 124 MET A CA 1
ATOM 1010 C C . MET A 1 124 ? -1.305 -3.332 26.259 1.00 82.12 124 MET A C 1
ATOM 1012 O O . MET A 1 124 ? -0.408 -3.185 25.428 1.00 82.12 124 MET A O 1
ATOM 1016 N N . ALA A 1 125 ? -2.003 -4.468 26.347 1.00 82.12 125 ALA A N 1
ATOM 1017 C CA . ALA A 1 125 ? -1.761 -5.618 25.482 1.00 82.12 125 ALA A CA 1
ATOM 1018 C C . ALA A 1 125 ? -2.158 -5.340 24.024 1.00 82.12 125 ALA A C 1
ATOM 1020 O O . ALA A 1 125 ? -1.377 -5.627 23.112 1.00 82.12 125 ALA A O 1
ATOM 1021 N N . THR A 1 126 ? -3.339 -4.757 23.803 1.00 82.00 126 THR A N 1
ATOM 1022 C CA . THR A 1 126 ? -3.854 -4.439 22.463 1.00 82.00 126 THR A CA 1
ATOM 1023 C C . THR A 1 126 ? -3.006 -3.378 21.772 1.00 82.00 126 THR A C 1
ATOM 1025 O O . THR A 1 126 ? -2.615 -3.581 20.625 1.00 82.00 126 THR A O 1
ATOM 1028 N N . VAL A 1 127 ? -2.607 -2.315 22.475 1.00 82.50 127 VAL A N 1
ATOM 1029 C CA . VAL A 1 127 ? -1.734 -1.271 21.920 1.00 82.50 127 VAL A CA 1
ATOM 1030 C C . VAL A 1 127 ? -0.330 -1.806 21.629 1.00 82.50 127 VAL A C 1
ATOM 1032 O O . VAL A 1 127 ? 0.220 -1.528 20.560 1.00 82.50 127 VAL A O 1
ATOM 1035 N N . LYS A 1 128 ? 0.257 -2.620 22.524 1.00 82.69 128 LYS A N 1
ATOM 1036 C CA . LYS A 1 128 ? 1.562 -3.270 22.275 1.00 82.69 128 LYS A CA 1
ATOM 1037 C C . LYS A 1 128 ? 1.508 -4.127 21.012 1.00 82.69 128 LYS A C 1
ATOM 1039 O O . LYS A 1 128 ? 2.404 -4.065 20.167 1.00 82.69 128 LYS A O 1
ATOM 1044 N N . TYR A 1 129 ? 0.450 -4.925 20.882 1.00 82.06 129 TYR A N 1
ATOM 1045 C CA . TYR A 1 129 ? 0.216 -5.770 19.719 1.00 82.06 129 TYR A CA 1
ATOM 1046 C C . TYR A 1 129 ? 0.024 -4.944 18.439 1.00 82.06 129 TYR A C 1
ATOM 1048 O O . TYR A 1 129 ? 0.712 -5.203 17.452 1.00 82.06 129 TYR A O 1
ATOM 1056 N N . TRP A 1 130 ? -0.821 -3.913 18.477 1.00 82.62 130 TRP A N 1
ATOM 1057 C CA . TRP A 1 130 ? -1.095 -2.997 17.366 1.00 82.62 130 TRP A CA 1
ATOM 1058 C C . TRP A 1 130 ? 0.168 -2.301 16.855 1.00 82.62 130 TRP A C 1
ATOM 1060 O O . TRP A 1 130 ? 0.486 -2.377 15.668 1.00 82.62 130 TRP A O 1
ATOM 1070 N N . LYS A 1 131 ? 0.967 -1.710 17.753 1.00 82.62 131 LYS A N 1
ATOM 1071 C CA . LYS A 1 131 ? 2.242 -1.071 17.390 1.00 82.62 131 LYS A CA 1
ATOM 1072 C C . LYS A 1 131 ? 3.212 -2.065 16.753 1.00 82.62 131 LYS A C 1
ATOM 1074 O O . LYS A 1 131 ? 3.848 -1.756 15.742 1.00 82.62 131 LYS A O 1
ATOM 1079 N N . ARG A 1 132 ? 3.302 -3.286 17.296 1.00 83.44 132 ARG A N 1
ATOM 1080 C CA . ARG A 1 132 ? 4.136 -4.346 16.714 1.00 83.44 132 ARG A CA 1
ATOM 1081 C C . ARG A 1 132 ? 3.649 -4.734 15.320 1.00 83.44 132 ARG A C 1
ATOM 1083 O O . ARG A 1 132 ? 4.474 -4.783 14.408 1.00 83.44 132 ARG A O 1
ATOM 1090 N N . LEU A 1 133 ? 2.353 -4.977 15.145 1.00 83.62 133 LEU A N 1
ATOM 1091 C CA . LEU A 1 133 ? 1.765 -5.295 13.845 1.00 83.62 133 LEU A CA 1
ATOM 1092 C C . LEU A 1 133 ? 2.032 -4.193 12.820 1.00 83.62 133 LEU A C 1
ATOM 1094 O O . LEU A 1 133 ? 2.567 -4.493 11.757 1.00 83.62 133 LEU A O 1
ATOM 1098 N N . ASN A 1 134 ? 1.766 -2.931 13.159 1.00 83.00 134 ASN A N 1
ATOM 1099 C CA . ASN A 1 134 ? 2.024 -1.798 12.270 1.00 83.00 134 ASN A CA 1
ATOM 1100 C C . ASN A 1 134 ? 3.500 -1.678 11.895 1.00 83.00 134 ASN A C 1
ATOM 1102 O O . ASN A 1 134 ? 3.822 -1.427 10.736 1.00 83.00 134 ASN A O 1
ATOM 1106 N N . SER A 1 135 ? 4.417 -1.927 12.834 1.00 84.19 135 SER A N 1
ATOM 1107 C CA . SER A 1 135 ? 5.850 -1.932 12.527 1.00 84.19 135 SER A CA 1
ATOM 1108 C C . SER A 1 135 ? 6.232 -3.034 11.529 1.00 84.19 135 SER A C 1
ATOM 1110 O O . SER A 1 135 ? 7.052 -2.807 10.637 1.00 84.19 135 SER A O 1
ATOM 1112 N N . VAL A 1 136 ? 5.632 -4.223 11.654 1.00 86.25 136 VAL A N 1
ATOM 1113 C CA . VAL A 1 136 ? 5.863 -5.356 10.748 1.00 86.25 136 VAL A CA 1
ATOM 1114 C C . VAL A 1 136 ? 5.244 -5.072 9.384 1.00 86.25 136 VAL A C 1
ATOM 1116 O O . VAL A 1 136 ? 5.902 -5.285 8.367 1.00 86.25 136 VAL A O 1
ATOM 1119 N N . LEU A 1 137 ? 4.024 -4.540 9.352 1.00 86.00 137 LEU A N 1
ATOM 1120 C CA . LEU A 1 137 ? 3.331 -4.155 8.128 1.00 86.00 137 LEU A CA 1
ATOM 1121 C C . LEU A 1 137 ? 4.114 -3.078 7.369 1.00 86.00 137 LEU A C 1
ATOM 1123 O O . LEU A 1 137 ? 4.369 -3.229 6.177 1.00 86.00 137 LEU A O 1
ATOM 1127 N N . LEU A 1 138 ? 4.580 -2.036 8.063 1.00 85.69 138 LEU A N 1
ATOM 1128 C CA . LEU A 1 138 ? 5.387 -0.971 7.472 1.00 85.69 138 LEU A CA 1
ATOM 1129 C C . LEU A 1 138 ? 6.689 -1.517 6.873 1.00 85.69 138 LEU A C 1
ATOM 1131 O O . LEU A 1 138 ? 7.008 -1.206 5.726 1.00 85.69 138 LEU A O 1
ATOM 1135 N N . LYS A 1 139 ? 7.414 -2.368 7.612 1.00 87.19 139 LYS A N 1
ATOM 1136 C CA . LYS A 1 139 ? 8.628 -3.035 7.110 1.00 87.19 139 LYS A CA 1
ATOM 1137 C C . LYS A 1 139 ? 8.334 -3.903 5.890 1.00 87.19 139 LYS A C 1
ATOM 1139 O O . LYS A 1 139 ? 9.090 -3.871 4.926 1.00 87.19 139 LYS A O 1
ATOM 1144 N N . THR A 1 140 ? 7.231 -4.644 5.910 1.00 86.88 140 THR A N 1
ATOM 1145 C CA . THR A 1 140 ? 6.807 -5.495 4.789 1.00 86.88 140 THR A CA 1
ATOM 1146 C C . THR A 1 140 ? 6.512 -4.651 3.550 1.00 86.88 140 THR A C 1
ATOM 1148 O O . THR A 1 140 ? 7.044 -4.925 2.479 1.00 86.88 140 THR A O 1
ATOM 1151 N N . ASN A 1 141 ? 5.768 -3.553 3.702 1.00 87.56 141 ASN A N 1
ATOM 1152 C CA . ASN A 1 141 ? 5.482 -2.618 2.613 1.00 87.56 141 ASN A CA 1
ATOM 1153 C C . ASN A 1 141 ? 6.759 -1.972 2.052 1.00 87.56 141 ASN A C 1
ATOM 1155 O O . ASN A 1 141 ? 6.904 -1.834 0.836 1.00 87.56 141 ASN A O 1
ATOM 1159 N N . GLN A 1 142 ? 7.714 -1.613 2.916 1.00 87.06 142 GLN A N 1
ATOM 1160 C CA . GLN A 1 142 ? 9.023 -1.106 2.493 1.00 87.06 142 GLN A CA 1
ATOM 1161 C C . GLN A 1 142 ? 9.810 -2.155 1.700 1.00 87.06 142 GLN A C 1
ATOM 1163 O O . GLN A 1 142 ? 10.335 -1.840 0.633 1.00 87.06 142 GLN A O 1
ATOM 1168 N N . LEU A 1 143 ? 9.863 -3.399 2.184 1.00 89.00 143 LEU A N 1
ATOM 1169 C CA . LEU A 1 143 ? 10.538 -4.504 1.502 1.00 89.00 143 LEU A CA 1
ATOM 1170 C C . LEU A 1 143 ? 9.902 -4.798 0.138 1.00 89.00 143 LEU A C 1
ATOM 1172 O O . LEU A 1 143 ? 10.627 -4.890 -0.850 1.00 89.00 143 LEU A O 1
ATOM 1176 N N . ASN A 1 144 ? 8.570 -4.840 0.055 1.00 89.25 144 ASN A N 1
ATOM 1177 C CA . ASN A 1 144 ? 7.840 -5.020 -1.204 1.00 89.25 144 ASN A CA 1
ATOM 1178 C C . ASN A 1 144 ? 8.140 -3.887 -2.199 1.00 89.25 144 ASN A C 1
ATOM 1180 O O . ASN A 1 144 ? 8.372 -4.133 -3.387 1.00 89.25 144 ASN A O 1
ATOM 1184 N N . ARG A 1 145 ? 8.217 -2.634 -1.724 1.00 89.62 145 ARG A N 1
ATOM 1185 C CA . ARG A 1 145 ? 8.618 -1.494 -2.562 1.00 89.62 145 ARG A CA 1
ATOM 1186 C C . ARG A 1 145 ? 10.054 -1.632 -3.061 1.00 89.62 145 ARG A C 1
ATOM 1188 O O . ARG A 1 145 ? 10.292 -1.390 -4.244 1.00 89.62 145 ARG A O 1
ATOM 1195 N N . ILE A 1 146 ? 11.001 -2.015 -2.204 1.00 88.94 146 ILE A N 1
ATOM 1196 C CA . ILE A 1 146 ? 12.406 -2.209 -2.594 1.00 88.94 146 ILE A CA 1
ATOM 1197 C C . ILE A 1 146 ? 12.517 -3.333 -3.624 1.00 88.94 146 ILE A C 1
ATOM 1199 O O . ILE A 1 146 ? 13.173 -3.160 -4.647 1.00 88.94 146 ILE A O 1
ATOM 1203 N N . LEU A 1 147 ? 11.841 -4.459 -3.396 1.00 88.56 147 LEU A N 1
ATOM 1204 C CA . LEU A 1 147 ? 11.869 -5.602 -4.304 1.00 88.56 147 LEU A CA 1
ATOM 1205 C C . LEU A 1 147 ? 11.299 -5.239 -5.680 1.00 88.56 147 LEU A C 1
ATOM 1207 O O . LEU A 1 147 ? 11.949 -5.465 -6.700 1.00 88.56 147 LEU A O 1
ATOM 1211 N N . SER A 1 148 ? 10.139 -4.580 -5.698 1.00 89.56 148 SER A N 1
ATOM 1212 C CA . SER A 1 148 ? 9.537 -4.031 -6.916 1.00 89.56 148 SER A CA 1
ATOM 1213 C C . SER A 1 148 ? 10.480 -3.076 -7.646 1.00 89.56 148 SER A C 1
ATOM 1215 O O . SER A 1 148 ? 10.670 -3.183 -8.853 1.00 89.56 148 SER A O 1
ATOM 1217 N N . THR A 1 149 ? 11.112 -2.165 -6.906 1.00 88.50 149 THR A N 1
ATOM 1218 C CA . THR A 1 149 ? 12.091 -1.215 -7.447 1.00 88.50 149 THR A CA 1
ATOM 1219 C C . THR A 1 149 ? 13.282 -1.939 -8.070 1.00 88.50 149 THR A C 1
ATOM 1221 O O . THR A 1 149 ? 13.700 -1.589 -9.169 1.00 88.50 149 THR A O 1
ATOM 1224 N N . ASN A 1 150 ? 13.796 -2.984 -7.418 1.00 89.19 150 ASN A N 1
ATOM 1225 C CA . ASN A 1 150 ? 14.912 -3.775 -7.931 1.00 89.19 150 ASN A CA 1
ATOM 1226 C C . ASN A 1 150 ? 14.556 -4.487 -9.238 1.00 89.19 150 ASN A C 1
ATOM 1228 O O . ASN A 1 150 ? 15.357 -4.453 -10.170 1.00 89.19 150 ASN A O 1
ATOM 1232 N N . TYR A 1 151 ? 13.362 -5.080 -9.341 1.00 89.38 151 TYR A N 1
ATOM 1233 C CA . TYR A 1 151 ? 12.899 -5.659 -10.604 1.00 89.38 151 TYR A CA 1
ATOM 1234 C C . TYR A 1 151 ? 12.864 -4.613 -11.719 1.00 89.38 151 TYR A C 1
ATOM 1236 O O . TYR A 1 151 ? 13.407 -4.848 -12.793 1.00 89.38 151 TYR A O 1
ATOM 1244 N N . LEU A 1 152 ? 12.321 -3.425 -11.450 1.00 89.94 152 LEU A N 1
ATOM 1245 C CA . LEU A 1 152 ? 12.240 -2.361 -12.450 1.00 89.94 152 LEU A CA 1
ATOM 1246 C C . LEU A 1 152 ? 13.610 -1.777 -12.835 1.00 89.94 152 LEU A C 1
ATOM 1248 O O . LEU A 1 152 ? 13.822 -1.435 -13.994 1.00 89.94 152 LEU A O 1
ATOM 1252 N N . ILE A 1 153 ? 14.559 -1.678 -11.899 1.00 89.31 153 ILE A N 1
ATOM 1253 C CA . ILE A 1 153 ? 15.938 -1.257 -12.198 1.00 89.31 153 ILE A CA 1
ATOM 1254 C C . ILE A 1 153 ? 16.634 -2.286 -13.095 1.00 89.31 153 ILE A C 1
ATOM 1256 O O . ILE A 1 153 ? 17.340 -1.904 -14.027 1.00 89.31 153 ILE A O 1
ATOM 1260 N N . LEU A 1 154 ? 16.448 -3.581 -12.825 1.00 87.75 154 LEU A N 1
ATOM 1261 C CA . LEU A 1 154 ? 17.009 -4.648 -13.655 1.00 87.75 154 LEU A CA 1
ATOM 1262 C C . LEU A 1 154 ? 16.399 -4.646 -15.062 1.00 87.75 154 LEU A C 1
ATOM 1264 O O . LEU A 1 154 ? 17.135 -4.789 -16.035 1.00 87.75 154 LEU A O 1
ATOM 1268 N N . ASP A 1 155 ? 15.091 -4.410 -15.167 1.00 86.94 155 ASP A N 1
ATOM 1269 C CA . ASP A 1 155 ? 14.380 -4.245 -16.440 1.00 86.94 155 ASP A CA 1
ATOM 1270 C C . ASP A 1 155 ? 14.957 -3.078 -17.256 1.00 86.94 155 ASP A C 1
ATOM 1272 O O . ASP A 1 155 ? 15.422 -3.260 -18.380 1.00 86.94 155 ASP A O 1
ATOM 1276 N N . ALA A 1 156 ? 15.053 -1.893 -16.642 1.00 86.25 156 ALA A N 1
ATOM 1277 C CA . ALA A 1 156 ? 15.611 -0.701 -17.279 1.00 86.25 156 ALA A CA 1
ATOM 1278 C C . ALA A 1 156 ? 17.091 -0.876 -17.674 1.00 86.25 156 ALA A C 1
ATOM 1280 O O . ALA A 1 156 ? 17.530 -0.373 -18.712 1.00 86.25 156 ALA A O 1
ATOM 1281 N N . LYS A 1 157 ? 17.877 -1.604 -16.866 1.00 88.56 157 LYS A N 1
ATOM 1282 C CA . LYS A 1 157 ? 19.265 -1.956 -17.196 1.00 88.56 157 LYS A CA 1
ATOM 1283 C C . LYS A 1 157 ? 19.319 -2.836 -18.446 1.00 88.56 157 LYS A C 1
ATOM 1285 O O . LYS A 1 157 ? 20.140 -2.563 -19.321 1.00 88.56 157 LYS A O 1
ATOM 1290 N N . ASN A 1 158 ? 18.470 -3.859 -18.536 1.00 86.81 158 ASN A N 1
ATOM 1291 C CA . ASN A 1 158 ? 18.417 -4.736 -19.703 1.00 86.81 158 ASN A CA 1
ATOM 1292 C C . ASN A 1 158 ? 18.002 -3.963 -20.959 1.00 86.81 158 ASN A C 1
ATOM 1294 O O . ASN A 1 158 ? 18.697 -4.050 -21.965 1.00 86.81 158 ASN A O 1
ATOM 1298 N N . GLU A 1 159 ? 16.971 -3.119 -20.878 1.00 85.31 159 GLU A N 1
ATOM 1299 C CA . GLU A 1 159 ? 16.543 -2.279 -22.007 1.00 85.31 159 GLU A CA 1
ATOM 1300 C C . GLU A 1 159 ? 17.677 -1.350 -22.492 1.00 85.31 159 GLU A C 1
ATOM 1302 O O . GLU A 1 159 ? 17.876 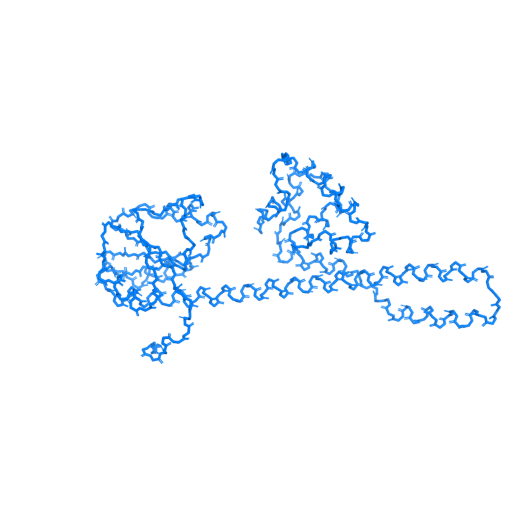-1.145 -23.690 1.00 85.31 159 GLU A O 1
ATOM 1307 N N . CYS A 1 160 ? 18.461 -0.790 -21.564 1.00 84.81 160 CYS A N 1
ATOM 1308 C CA . CYS A 1 160 ? 19.629 0.023 -21.900 1.00 84.81 160 CYS A CA 1
ATOM 1309 C C . CYS A 1 160 ? 20.706 -0.797 -22.629 1.00 84.81 160 CYS A C 1
ATOM 1311 O O . CYS A 1 160 ? 21.205 -0.371 -23.671 1.00 84.81 160 CYS A O 1
ATOM 1313 N N . LEU A 1 161 ? 21.038 -1.984 -22.115 1.00 86.50 161 LEU A N 1
ATOM 1314 C CA . LEU A 1 161 ? 22.013 -2.884 -22.732 1.00 86.50 161 LEU A CA 1
ATOM 1315 C C . LEU A 1 161 ? 21.567 -3.348 -24.126 1.00 86.50 161 LEU A C 1
ATOM 1317 O O . LEU A 1 161 ? 22.387 -3.374 -25.041 1.00 86.50 161 LEU A O 1
ATOM 1321 N N . GLU A 1 162 ? 20.278 -3.627 -24.321 1.00 85.81 162 GLU A N 1
ATOM 1322 C CA . GLU A 1 162 ? 19.706 -3.944 -25.634 1.00 85.81 162 GLU A CA 1
ATOM 1323 C C . GLU A 1 162 ? 19.851 -2.774 -26.614 1.00 85.81 162 GLU A C 1
ATOM 1325 O O . GLU A 1 162 ? 20.266 -2.974 -27.756 1.00 85.81 162 GLU A O 1
ATOM 1330 N N . LYS A 1 163 ? 19.581 -1.535 -26.180 1.00 83.81 163 LYS A N 1
ATOM 1331 C CA . LYS A 1 163 ? 19.788 -0.335 -27.015 1.00 83.81 163 LYS A CA 1
ATOM 1332 C C . LYS A 1 163 ? 21.255 -0.150 -27.397 1.00 83.81 163 LYS A C 1
ATOM 1334 O O . LYS A 1 163 ? 21.544 0.176 -28.548 1.00 83.81 163 LYS A O 1
ATOM 1339 N N . VAL A 1 164 ? 22.180 -0.378 -26.462 1.00 85.12 164 VAL A N 1
ATOM 1340 C CA . VAL A 1 164 ? 23.623 -0.337 -26.745 1.00 85.12 164 VAL A CA 1
ATOM 1341 C C . VAL A 1 164 ? 23.996 -1.425 -27.752 1.00 85.12 164 VAL A C 1
ATOM 1343 O O . VAL A 1 164 ? 24.664 -1.126 -28.739 1.00 85.12 164 VAL A O 1
ATOM 1346 N N . GLN A 1 165 ? 23.506 -2.655 -27.575 1.00 84.31 165 GLN A N 1
ATOM 1347 C CA . GLN A 1 165 ? 23.738 -3.753 -28.516 1.00 84.31 165 GLN A CA 1
ATOM 1348 C C . GLN A 1 165 ? 23.199 -3.431 -29.917 1.00 84.31 165 GLN A C 1
ATOM 1350 O O . GLN A 1 165 ? 23.860 -3.688 -30.920 1.00 84.31 165 GLN A O 1
ATOM 1355 N N . GLN A 1 166 ? 22.023 -2.808 -30.016 1.00 83.75 166 GLN A N 1
ATOM 1356 C CA . GLN A 1 166 ? 21.463 -2.363 -31.294 1.00 83.75 166 GLN A CA 1
ATOM 1357 C C . GLN A 1 166 ? 22.344 -1.313 -31.981 1.00 83.75 166 GLN A C 1
ATOM 1359 O O . GLN A 1 166 ? 22.571 -1.404 -33.187 1.00 83.75 166 GLN A O 1
ATOM 1364 N N . GLN A 1 167 ? 22.869 -0.340 -31.232 1.00 80.81 167 GLN A N 1
ATOM 1365 C CA . GLN A 1 167 ? 23.796 0.658 -31.773 1.00 80.81 167 GLN A CA 1
ATOM 1366 C C . GLN A 1 167 ? 25.122 0.025 -32.214 1.00 80.81 167 GLN A C 1
ATOM 1368 O O . GLN A 1 167 ? 25.628 0.356 -33.286 1.00 80.81 167 GLN A O 1
ATOM 1373 N N . LEU A 1 168 ? 25.658 -0.932 -31.451 1.00 83.25 168 LEU A N 1
ATOM 1374 C CA . LEU A 1 168 ? 26.859 -1.682 -31.833 1.00 83.25 168 LEU A CA 1
ATOM 1375 C C . LEU A 1 168 ? 26.637 -2.497 -33.112 1.00 83.25 168 LEU A C 1
ATOM 1377 O O . LEU A 1 168 ? 27.468 -2.460 -34.018 1.00 83.25 168 LEU A O 1
ATOM 1381 N N . ASN A 1 169 ? 25.481 -3.148 -33.249 1.00 80.00 169 ASN A N 1
ATOM 1382 C CA . ASN A 1 169 ? 25.104 -3.872 -34.465 1.00 80.00 169 ASN A CA 1
ATOM 1383 C C . ASN A 1 169 ? 25.039 -2.963 -35.702 1.00 80.00 169 ASN A C 1
ATOM 1385 O O . ASN A 1 169 ? 25.436 -3.377 -36.790 1.00 80.00 169 ASN A O 1
ATOM 1389 N N . GLN A 1 170 ? 24.592 -1.712 -35.554 1.00 78.06 170 GLN A N 1
ATOM 1390 C CA . GLN A 1 170 ? 24.633 -0.731 -36.646 1.00 78.06 170 GLN A CA 1
ATOM 1391 C C . GLN A 1 170 ? 26.076 -0.377 -37.020 1.00 78.06 170 GLN A C 1
ATOM 1393 O O . GLN A 1 170 ? 26.410 -0.295 -38.201 1.00 78.06 170 GLN A O 1
ATOM 1398 N N . LEU A 1 171 ? 26.957 -0.238 -36.030 1.00 76.44 171 LEU A N 1
ATOM 1399 C CA . LEU A 1 171 ? 28.372 0.055 -36.242 1.00 76.44 171 LEU A CA 1
ATOM 1400 C C . LEU A 1 171 ? 29.131 -1.105 -36.905 1.00 76.44 171 LEU A C 1
ATOM 1402 O O . LEU A 1 171 ? 29.983 -0.853 -37.754 1.00 76.44 171 LEU A O 1
ATOM 1406 N N . HIS A 1 172 ? 28.778 -2.366 -36.630 1.00 71.69 172 HIS A N 1
ATOM 1407 C CA . HIS A 1 172 ? 29.355 -3.537 -37.318 1.00 71.69 172 HIS A CA 1
ATOM 1408 C C . HIS A 1 172 ? 29.228 -3.480 -38.847 1.00 71.69 172 HIS A C 1
ATOM 1410 O O . HIS A 1 172 ? 30.028 -4.097 -39.548 1.00 71.69 172 HIS A O 1
ATOM 1416 N N . THR A 1 173 ? 28.258 -2.727 -39.377 1.00 68.19 173 THR A N 1
ATOM 1417 C CA . THR A 1 173 ? 28.066 -2.562 -40.828 1.00 68.19 173 THR A CA 1
ATOM 1418 C C . THR A 1 173 ? 29.000 -1.529 -41.472 1.00 68.19 173 THR A C 1
ATOM 1420 O O . THR A 1 173 ? 29.070 -1.461 -42.696 1.00 68.19 173 THR A O 1
ATOM 1423 N N . ILE A 1 174 ? 29.737 -0.746 -40.672 1.00 69.69 174 ILE A N 1
ATOM 1424 C CA . ILE A 1 174 ? 30.461 0.459 -41.119 1.00 69.69 174 ILE A CA 1
ATOM 1425 C C . ILE A 1 174 ? 31.994 0.322 -40.951 1.00 69.69 174 ILE A C 1
ATOM 1427 O O . ILE A 1 174 ? 32.744 1.121 -41.510 1.00 69.69 174 ILE A O 1
ATOM 1431 N N . ILE A 1 175 ? 32.495 -0.677 -40.211 1.00 71.88 175 ILE A N 1
ATOM 1432 C CA . ILE A 1 175 ? 33.870 -0.653 -39.668 1.00 71.88 175 ILE A CA 1
ATOM 1433 C C . ILE A 1 175 ? 34.823 -1.711 -40.281 1.00 71.88 175 ILE A C 1
ATOM 1435 O O . ILE A 1 175 ? 34.407 -2.791 -40.697 1.00 71.88 175 ILE A O 1
ATOM 1439 N N . THR A 1 176 ? 36.129 -1.393 -40.305 1.00 69.69 176 THR A N 1
ATOM 1440 C CA . THR A 1 176 ? 37.270 -2.237 -40.711 1.00 69.69 176 THR A CA 1
ATOM 1441 C C . THR A 1 176 ? 37.478 -3.510 -39.859 1.00 69.69 176 THR A C 1
ATOM 1443 O O . THR A 1 176 ? 37.092 -3.555 -38.685 1.00 69.69 176 THR A O 1
ATOM 1446 N N . PRO A 1 177 ? 38.142 -4.552 -40.410 1.00 69.88 177 PRO A N 1
ATOM 1447 C CA . PRO A 1 177 ? 38.320 -5.857 -39.761 1.00 69.88 177 PRO A CA 1
ATOM 1448 C C . PRO A 1 177 ? 39.031 -5.833 -38.398 1.00 69.88 177 PRO A C 1
ATOM 1450 O O . PRO A 1 177 ? 38.720 -6.676 -37.557 1.00 69.88 177 PRO A O 1
ATOM 1453 N N . GLU A 1 178 ? 39.954 -4.895 -38.144 1.00 66.00 178 GLU A N 1
ATOM 1454 C CA . GLU A 1 178 ? 40.691 -4.845 -36.871 1.00 66.00 178 GLU A CA 1
ATOM 1455 C C . GLU A 1 178 ? 39.811 -4.438 -35.675 1.00 66.00 178 GLU A C 1
ATOM 1457 O O . GLU A 1 178 ? 39.947 -5.002 -34.590 1.00 66.00 178 GLU A O 1
ATOM 1462 N N . ILE A 1 179 ? 38.870 -3.507 -35.861 1.00 70.81 179 ILE A N 1
ATOM 1463 C CA . ILE A 1 179 ? 37.992 -3.007 -34.782 1.00 70.81 179 ILE A CA 1
ATOM 1464 C C . ILE A 1 179 ? 36.858 -4.003 -34.488 1.00 70.81 179 ILE A C 1
ATOM 1466 O O . ILE A 1 179 ? 36.370 -4.090 -33.359 1.00 70.81 179 ILE A O 1
ATOM 1470 N N . LYS A 1 180 ? 36.489 -4.830 -35.474 1.00 75.38 180 LYS A N 1
ATOM 1471 C CA . LYS A 1 180 ? 35.450 -5.860 -35.345 1.00 75.38 180 LYS A CA 1
ATOM 1472 C C . LYS A 1 180 ? 35.718 -6.834 -34.193 1.00 75.38 180 LYS A C 1
ATOM 1474 O O . LYS A 1 180 ? 34.785 -7.260 -33.522 1.00 75.38 180 LYS A O 1
ATOM 1479 N N . LYS A 1 181 ? 36.987 -7.168 -33.930 1.00 73.69 181 LYS A N 1
ATOM 1480 C CA . LYS A 1 181 ? 37.362 -8.101 -32.855 1.00 73.69 181 LYS A CA 1
ATOM 1481 C C . LYS A 1 181 ? 37.139 -7.519 -31.456 1.00 73.69 181 LYS A C 1
ATOM 1483 O O . LYS A 1 181 ? 36.724 -8.254 -30.568 1.00 73.69 181 LYS A O 1
ATOM 1488 N N . GLU A 1 182 ? 37.406 -6.230 -31.252 1.00 72.06 182 GLU A N 1
ATOM 1489 C CA . GLU A 1 182 ? 37.141 -5.569 -29.966 1.00 72.06 182 GLU A CA 1
ATOM 1490 C C . GLU A 1 182 ? 35.639 -5.325 -29.760 1.00 72.06 182 GLU A C 1
ATOM 1492 O O . GLU A 1 182 ? 35.150 -5.478 -28.646 1.00 72.06 182 GLU A O 1
ATOM 1497 N N . LEU A 1 183 ? 34.886 -5.052 -30.832 1.00 77.06 183 LEU A N 1
ATOM 1498 C CA . LEU A 1 183 ? 33.422 -4.961 -30.777 1.00 77.06 183 LEU A CA 1
ATOM 1499 C C . LEU A 1 183 ? 32.764 -6.280 -30.360 1.00 77.06 183 LEU A C 1
ATOM 1501 O O . LEU A 1 183 ? 31.900 -6.266 -29.493 1.00 77.06 183 LEU A O 1
ATOM 1505 N N . LEU A 1 184 ? 33.221 -7.415 -30.900 1.00 78.25 184 LEU A N 1
ATOM 1506 C CA . LEU A 1 184 ? 32.699 -8.731 -30.514 1.00 78.25 184 LEU A CA 1
ATOM 1507 C C . LEU A 1 184 ? 32.893 -9.023 -29.019 1.00 78.25 184 LEU A C 1
ATOM 1509 O O . LEU A 1 184 ? 32.002 -9.573 -28.388 1.00 78.25 184 LEU A O 1
ATOM 1513 N N . LYS A 1 185 ? 34.010 -8.587 -28.417 1.00 78.00 185 LYS A N 1
ATOM 1514 C CA . LYS A 1 185 ? 34.203 -8.715 -26.962 1.00 78.00 185 LYS A CA 1
ATOM 1515 C C . LYS A 1 185 ? 33.195 -7.879 -26.171 1.00 78.00 185 LYS A C 1
ATOM 1517 O O . LYS A 1 185 ? 32.786 -8.285 -25.089 1.00 78.00 185 LYS A O 1
ATOM 1522 N N . ILE A 1 186 ? 32.825 -6.702 -26.677 1.00 80.31 186 ILE A N 1
ATOM 1523 C CA . ILE A 1 186 ? 31.799 -5.856 -26.054 1.00 80.31 186 ILE A CA 1
ATOM 1524 C C . ILE A 1 186 ? 30.422 -6.513 -26.205 1.00 80.31 186 ILE A C 1
ATOM 1526 O O . ILE A 1 186 ? 29.658 -6.521 -25.242 1.00 80.31 186 ILE A O 1
ATOM 1530 N N . ASP A 1 187 ? 30.127 -7.110 -27.362 1.00 80.50 187 ASP A N 1
ATOM 1531 C CA . ASP A 1 187 ? 28.887 -7.861 -27.581 1.00 80.50 187 ASP A CA 1
ATOM 1532 C C . ASP A 1 187 ? 28.770 -9.055 -26.630 1.00 80.50 187 ASP A C 1
ATOM 1534 O O . ASP A 1 187 ? 27.714 -9.237 -26.026 1.00 80.50 187 ASP A O 1
ATOM 1538 N N . ASP A 1 188 ? 29.854 -9.812 -26.437 1.00 79.75 188 ASP A N 1
ATOM 1539 C CA . ASP A 1 188 ? 29.905 -10.932 -25.492 1.00 79.75 188 ASP A CA 1
ATOM 1540 C C . ASP A 1 188 ? 29.681 -10.445 -24.050 1.00 79.75 188 ASP A C 1
ATOM 1542 O O . ASP A 1 188 ? 28.852 -10.996 -23.328 1.00 79.75 188 ASP A O 1
ATOM 1546 N N . LEU A 1 189 ? 30.326 -9.343 -23.641 1.00 76.25 189 LEU A N 1
ATOM 1547 C CA . LEU A 1 189 ? 30.115 -8.738 -22.318 1.00 76.25 189 LEU A CA 1
ATOM 1548 C C . LEU A 1 189 ? 28.669 -8.267 -22.107 1.00 76.25 189 LEU A C 1
ATOM 1550 O O . LEU A 1 189 ? 28.138 -8.377 -20.997 1.00 76.25 189 LEU A O 1
ATOM 1554 N N . ILE A 1 190 ? 28.027 -7.724 -23.145 1.00 81.62 190 ILE A N 1
ATOM 1555 C CA . ILE A 1 190 ? 26.618 -7.325 -23.095 1.00 81.62 190 ILE A CA 1
ATOM 1556 C C . ILE A 1 190 ? 25.724 -8.564 -23.017 1.00 81.62 190 ILE A C 1
ATOM 1558 O O . ILE A 1 190 ? 24.829 -8.600 -22.174 1.00 81.62 190 ILE A O 1
ATOM 1562 N N . ALA A 1 191 ? 25.985 -9.589 -23.830 1.00 76.56 191 ALA A N 1
ATOM 1563 C CA . ALA A 1 191 ? 25.235 -10.841 -23.833 1.00 76.56 191 ALA A CA 1
ATOM 1564 C C . ALA A 1 191 ? 25.318 -11.571 -22.481 1.00 76.56 191 ALA A C 1
ATOM 1566 O O . ALA A 1 191 ? 24.297 -12.042 -21.986 1.00 76.56 191 ALA A O 1
ATOM 1567 N N . ASP A 1 192 ? 26.491 -11.581 -21.842 1.00 75.62 192 ASP A N 1
ATOM 1568 C CA . ASP A 1 192 ? 26.702 -12.160 -20.510 1.00 75.62 192 ASP A CA 1
ATOM 1569 C C . ASP A 1 192 ? 25.931 -11.410 -19.408 1.00 75.62 192 ASP A C 1
ATOM 1571 O O . ASP A 1 192 ? 25.521 -11.996 -18.400 1.00 75.62 192 ASP A O 1
ATOM 1575 N N . ASN A 1 193 ? 25.718 -10.102 -19.583 1.00 72.75 193 ASN A N 1
ATOM 1576 C CA . ASN A 1 193 ? 25.003 -9.257 -18.623 1.00 72.75 193 ASN A CA 1
ATOM 1577 C C . ASN A 1 193 ? 23.500 -9.133 -18.904 1.00 72.75 193 ASN A C 1
ATOM 1579 O O . ASN A 1 193 ? 22.744 -8.799 -17.985 1.00 72.75 193 ASN A O 1
ATOM 1583 N N . LEU A 1 194 ? 23.063 -9.414 -20.133 1.00 76.56 194 LEU A N 1
ATOM 1584 C CA . LEU A 1 194 ? 21.662 -9.515 -20.522 1.00 76.56 194 LEU A CA 1
ATOM 1585 C C . LEU A 1 194 ? 21.092 -10.845 -20.032 1.00 76.56 194 LEU A C 1
ATOM 1587 O O . LEU A 1 194 ? 21.092 -11.867 -20.720 1.00 76.56 194 LEU A O 1
ATOM 1591 N N . LYS A 1 195 ? 20.537 -10.840 -18.821 1.00 64.38 195 LYS A N 1
ATOM 1592 C CA . LYS A 1 195 ? 19.687 -11.953 -18.395 1.00 64.38 195 LYS A CA 1
ATOM 1593 C C . LYS A 1 195 ? 18.368 -11.870 -19.160 1.00 64.38 195 LYS A C 1
ATOM 1595 O O . LYS A 1 195 ? 17.636 -10.907 -18.990 1.00 64.38 195 LYS A O 1
ATOM 1600 N N . LYS A 1 196 ? 18.025 -12.914 -19.925 1.00 56.78 196 LYS A N 1
ATOM 1601 C CA . LYS A 1 196 ? 16.765 -13.061 -20.697 1.00 56.78 196 LYS A CA 1
ATOM 1602 C C . LYS A 1 196 ? 15.467 -13.065 -19.859 1.00 56.78 196 LYS A C 1
ATOM 1604 O O . LYS A 1 196 ? 14.416 -13.443 -20.367 1.00 56.78 196 LYS A O 1
ATOM 1609 N N . GLY A 1 197 ? 15.527 -12.724 -18.574 1.00 61.22 197 GLY A N 1
ATOM 1610 C CA . GLY A 1 197 ? 14.343 -12.628 -17.729 1.00 61.22 197 GLY A CA 1
ATOM 1611 C C . GLY A 1 197 ? 13.615 -11.318 -18.001 1.00 61.22 197 GLY A C 1
ATOM 1612 O O . GLY A 1 197 ? 14.213 -10.253 -17.875 1.00 61.22 197 GLY A O 1
ATOM 1613 N N . ASP A 1 198 ? 12.329 -11.403 -18.335 1.00 74.00 198 ASP A N 1
ATOM 1614 C CA . ASP A 1 198 ? 11.432 -10.249 -18.355 1.00 74.00 198 ASP A CA 1
ATOM 1615 C C . ASP A 1 198 ? 11.220 -9.794 -16.898 1.00 74.00 198 ASP A C 1
ATOM 1617 O O . ASP A 1 198 ? 10.373 -10.304 -16.158 1.00 74.00 198 ASP A O 1
ATOM 1621 N N . HIS A 1 199 ? 12.090 -8.898 -16.431 1.00 82.50 199 HIS A N 1
ATOM 1622 C CA . HIS A 1 199 ? 12.049 -8.389 -15.064 1.00 82.50 199 HIS A CA 1
ATOM 1623 C C . HIS A 1 199 ? 10.781 -7.569 -14.810 1.00 82.50 199 HIS A C 1
ATOM 1625 O O . HIS A 1 199 ? 10.302 -7.526 -13.674 1.00 82.50 199 HIS A O 1
ATOM 1631 N N . TYR A 1 200 ? 10.177 -6.999 -15.854 1.00 84.62 200 TYR A N 1
ATOM 1632 C CA . TYR A 1 200 ? 8.849 -6.416 -15.757 1.00 84.62 200 TYR A CA 1
ATOM 1633 C C . TYR A 1 200 ? 7.759 -7.460 -15.461 1.00 84.62 200 TYR A C 1
ATOM 1635 O O . TYR A 1 200 ? 6.884 -7.184 -14.640 1.00 84.62 200 TYR A O 1
ATOM 1643 N N . GLN A 1 201 ? 7.812 -8.668 -16.031 1.00 86.25 201 GLN A N 1
ATOM 1644 C CA . GLN A 1 201 ? 6.900 -9.757 -15.640 1.00 86.25 201 GLN A CA 1
ATOM 1645 C C . GLN A 1 201 ? 7.081 -10.168 -14.177 1.00 86.25 201 GLN A C 1
ATOM 1647 O O . GLN A 1 201 ? 6.086 -10.401 -13.493 1.00 86.25 201 GLN A O 1
ATOM 1652 N N . LEU A 1 202 ? 8.318 -10.198 -13.669 1.00 87.12 202 LEU A N 1
ATOM 1653 C CA . LEU A 1 202 ? 8.580 -10.454 -12.246 1.00 87.12 202 LEU A CA 1
ATOM 1654 C C . LEU A 1 202 ? 8.014 -9.343 -11.355 1.00 87.12 202 LEU A C 1
ATOM 1656 O O . LEU A 1 202 ? 7.372 -9.638 -10.347 1.00 87.12 202 LEU A O 1
ATOM 1660 N N . PHE A 1 203 ? 8.185 -8.076 -11.752 1.00 92.62 203 PHE A N 1
ATOM 1661 C CA . PHE A 1 203 ? 7.518 -6.953 -11.094 1.00 92.62 203 PHE A CA 1
ATOM 1662 C C . PHE A 1 203 ? 5.998 -7.131 -11.112 1.00 92.62 203 PHE A C 1
ATOM 1664 O O . PHE A 1 203 ? 5.371 -6.987 -10.070 1.00 92.62 203 PHE A O 1
ATOM 1671 N N . LYS A 1 204 ? 5.403 -7.460 -12.265 1.00 90.69 204 LYS A N 1
ATOM 1672 C CA . LYS A 1 204 ? 3.951 -7.604 -12.408 1.00 90.69 204 LYS A CA 1
ATOM 1673 C C . LYS A 1 204 ? 3.409 -8.734 -11.534 1.00 90.69 204 LYS A C 1
ATOM 1675 O O . LYS A 1 204 ? 2.437 -8.513 -10.824 1.00 90.69 204 LYS A O 1
ATOM 1680 N N . ALA A 1 205 ? 4.049 -9.901 -11.550 1.00 89.81 205 ALA A N 1
ATOM 1681 C CA . ALA A 1 205 ? 3.645 -11.040 -10.732 1.00 89.81 205 ALA A CA 1
ATOM 1682 C C . ALA A 1 205 ? 3.703 -10.701 -9.234 1.00 89.81 205 ALA A C 1
ATOM 1684 O O . ALA A 1 205 ? 2.738 -10.935 -8.511 1.00 89.81 205 ALA A O 1
ATOM 1685 N N . HIS A 1 206 ? 4.793 -10.074 -8.782 1.00 89.94 206 HIS A N 1
ATOM 1686 C CA . HIS A 1 206 ? 4.913 -9.627 -7.394 1.00 89.94 206 HIS A CA 1
ATOM 1687 C C . HIS A 1 206 ? 3.900 -8.522 -7.049 1.00 89.94 206 HIS A C 1
ATOM 1689 O O . HIS A 1 206 ? 3.307 -8.527 -5.975 1.00 89.94 206 HIS A O 1
ATOM 1695 N N . PHE A 1 207 ? 3.650 -7.592 -7.970 1.00 93.25 207 PHE A N 1
ATOM 1696 C CA . PHE A 1 207 ? 2.638 -6.555 -7.798 1.00 93.25 207 PHE A CA 1
ATOM 1697 C C . PHE A 1 207 ? 1.235 -7.160 -7.647 1.00 93.25 207 PHE A C 1
ATOM 1699 O O . PHE A 1 207 ? 0.487 -6.715 -6.787 1.00 93.25 207 PHE A O 1
ATOM 1706 N N . GLU A 1 208 ? 0.877 -8.176 -8.434 1.00 90.81 208 GLU A N 1
ATOM 1707 C CA . GLU A 1 208 ? -0.415 -8.874 -8.332 1.00 90.81 208 GLU A CA 1
ATOM 1708 C C . GLU A 1 208 ? -0.541 -9.713 -7.049 1.00 90.81 208 GLU A C 1
ATOM 1710 O O . GLU A 1 208 ? -1.649 -9.873 -6.542 1.00 90.81 208 GLU A O 1
ATOM 1715 N N . GLU A 1 209 ? 0.573 -10.207 -6.499 1.00 87.94 209 GLU A N 1
ATOM 1716 C CA . GLU A 1 209 ? 0.614 -10.882 -5.195 1.00 87.94 209 GLU A CA 1
ATOM 1717 C C . GLU A 1 209 ? 0.360 -9.906 -4.036 1.00 87.94 209 GLU A C 1
ATOM 1719 O O . GLU A 1 209 ? -0.391 -10.216 -3.113 1.00 87.94 209 GLU A O 1
ATOM 1724 N N . VAL A 1 210 ? 0.955 -8.709 -4.092 1.00 88.56 210 VAL A N 1
ATOM 1725 C CA . VAL A 1 210 ? 0.806 -7.666 -3.058 1.00 88.56 210 VAL A CA 1
ATOM 1726 C C . VAL A 1 210 ? -0.507 -6.889 -3.211 1.00 88.56 210 VAL A C 1
ATOM 1728 O O . VAL A 1 210 ? -1.104 -6.462 -2.222 1.00 88.56 210 VAL A O 1
ATOM 1731 N N . HIS A 1 211 ? -0.980 -6.718 -4.445 1.00 89.62 211 HIS A N 1
ATOM 1732 C CA . HIS A 1 211 ? -2.223 -6.031 -4.791 1.00 89.62 211 HIS A CA 1
ATOM 1733 C C . HIS A 1 211 ? -3.166 -6.920 -5.622 1.00 89.62 211 HIS A C 1
ATOM 1735 O O . HIS A 1 211 ? -3.420 -6.627 -6.801 1.00 89.62 211 HIS A O 1
ATOM 1741 N N . PRO A 1 212 ? -3.723 -7.988 -5.018 1.00 87.44 212 PRO A N 1
ATOM 1742 C CA . PRO A 1 212 ? -4.733 -8.820 -5.653 1.00 87.44 212 PRO A CA 1
ATOM 1743 C C . PRO A 1 212 ? -5.871 -7.995 -6.250 1.00 87.44 212 PRO A C 1
ATOM 1745 O O . PRO A 1 212 ? -6.252 -6.953 -5.729 1.00 87.44 212 PRO A O 1
ATOM 1748 N N . LEU A 1 213 ? -6.420 -8.469 -7.371 1.00 90.44 213 LEU A N 1
ATOM 1749 C CA . LEU A 1 213 ? -7.585 -7.889 -8.057 1.00 90.44 213 LEU A CA 1
ATOM 1750 C C . LEU A 1 213 ? -7.436 -6.438 -8.552 1.00 90.44 213 LEU A C 1
ATOM 1752 O O . LEU A 1 213 ? -8.323 -5.983 -9.269 1.00 90.44 213 LEU A O 1
ATOM 1756 N N . PHE A 1 214 ? -6.335 -5.735 -8.273 1.00 94.06 214 PHE A N 1
ATOM 1757 C CA . PHE A 1 214 ? -6.151 -4.327 -8.637 1.00 94.06 214 PHE A CA 1
ATOM 1758 C C . PHE A 1 214 ? -6.402 -4.061 -10.126 1.00 94.06 214 PHE A C 1
ATOM 1760 O O . PHE A 1 214 ? -7.220 -3.212 -10.481 1.00 94.06 214 PHE A O 1
ATOM 1767 N N . TYR A 1 215 ? -5.763 -4.832 -11.013 1.00 93.69 215 TYR A N 1
ATOM 1768 C CA . TYR A 1 215 ? -5.969 -4.684 -12.456 1.00 93.69 215 TYR A CA 1
ATOM 1769 C C . TYR A 1 215 ? -7.393 -5.038 -12.886 1.00 93.69 215 TYR A C 1
ATOM 1771 O O . TYR A 1 215 ? -7.945 -4.364 -13.749 1.00 93.69 215 TYR A O 1
ATOM 1779 N N . LYS A 1 216 ? -8.013 -6.049 -12.263 1.00 92.75 216 LYS A N 1
ATOM 1780 C CA . LYS A 1 216 ? -9.406 -6.424 -12.552 1.00 92.75 216 LYS A CA 1
ATOM 1781 C C . LYS A 1 216 ? -10.369 -5.300 -12.168 1.00 92.75 216 LYS A C 1
ATOM 1783 O O . LYS A 1 216 ? -11.245 -4.973 -12.956 1.00 92.75 216 LYS A O 1
ATOM 1788 N N . LYS A 1 217 ? -10.179 -4.681 -10.997 1.00 93.19 217 LYS A N 1
ATOM 1789 C CA . LYS A 1 217 ? -10.984 -3.542 -10.527 1.00 93.19 217 LYS A CA 1
ATOM 1790 C C . LYS A 1 217 ? -10.803 -2.316 -11.430 1.00 93.19 217 LYS A C 1
ATOM 1792 O O . LYS A 1 217 ? -11.787 -1.675 -11.773 1.00 93.19 217 LYS A O 1
ATOM 1797 N N . LEU A 1 218 ? -9.575 -2.023 -11.871 1.00 93.81 218 LEU A N 1
ATOM 1798 C CA . LEU A 1 218 ? -9.317 -0.942 -12.834 1.00 93.81 218 LEU A CA 1
ATOM 1799 C C . LEU A 1 218 ? -9.990 -1.180 -14.186 1.00 93.81 218 LEU A C 1
ATOM 1801 O O . LEU A 1 218 ? -10.617 -0.271 -14.723 1.00 93.81 218 LEU A O 1
ATOM 1805 N N . LEU A 1 219 ? -9.873 -2.394 -14.723 1.00 94.50 219 LEU A N 1
ATOM 1806 C CA . LEU A 1 219 ? -10.491 -2.753 -15.998 1.00 94.50 219 LEU A CA 1
ATOM 1807 C C . LEU A 1 219 ? -12.020 -2.776 -15.911 1.00 94.50 219 LEU A C 1
ATOM 1809 O O . LEU A 1 219 ? -12.675 -2.405 -16.872 1.00 94.50 219 LEU A O 1
ATOM 1813 N N . ALA A 1 220 ? -12.592 -3.113 -14.753 1.00 93.81 220 ALA A N 1
ATOM 1814 C CA . ALA A 1 220 ? -14.033 -3.001 -14.524 1.00 93.81 220 ALA A CA 1
ATOM 1815 C C . ALA A 1 220 ? -14.542 -1.545 -14.550 1.00 93.81 220 ALA A C 1
ATOM 1817 O O . ALA A 1 220 ? -15.714 -1.319 -14.836 1.00 93.81 220 ALA A O 1
ATOM 1818 N N . ILE A 1 221 ? -13.685 -0.558 -14.255 1.00 93.19 221 ILE A N 1
ATOM 1819 C CA . ILE A 1 221 ? -14.023 0.870 -14.389 1.00 93.19 221 ILE A CA 1
ATOM 1820 C C . ILE A 1 221 ? -13.921 1.305 -15.854 1.00 93.19 221 ILE A C 1
ATOM 1822 O O . ILE A 1 221 ? -14.777 2.036 -16.346 1.00 93.19 221 ILE A O 1
ATOM 1826 N N . ASN A 1 222 ? -12.857 0.888 -16.543 1.00 94.62 222 ASN A N 1
ATOM 1827 C CA . ASN A 1 222 ? -12.673 1.157 -17.962 1.00 94.62 222 ASN A CA 1
ATOM 1828 C C . ASN A 1 222 ? -11.877 0.022 -18.629 1.00 94.62 222 ASN A C 1
ATOM 1830 O O . ASN A 1 222 ? -10.681 -0.143 -18.380 1.00 94.62 222 ASN A O 1
ATOM 1834 N N . GLU A 1 223 ? -12.535 -0.725 -19.515 1.00 94.75 223 GLU A N 1
ATOM 1835 C CA . GLU A 1 223 ? -11.945 -1.861 -20.234 1.00 94.75 223 GLU A CA 1
ATOM 1836 C C . GLU A 1 223 ? -10.938 -1.425 -21.323 1.00 94.75 223 GLU A C 1
ATOM 1838 O O . GLU A 1 223 ? -10.057 -2.200 -21.690 1.00 94.75 223 GLU A O 1
ATOM 1843 N N . ASP A 1 224 ? -10.979 -0.162 -21.770 1.00 94.75 224 ASP A N 1
ATOM 1844 C CA . ASP A 1 224 ? -10.091 0.424 -22.793 1.00 94.75 224 ASP A CA 1
ATOM 1845 C C . ASP A 1 224 ? -8.738 0.917 -22.226 1.00 94.75 224 ASP A C 1
ATOM 1847 O O . ASP A 1 224 ? -7.980 1.679 -22.862 1.00 94.75 224 ASP A O 1
ATOM 1851 N N . LEU A 1 225 ? -8.409 0.540 -20.987 1.00 95.62 225 LEU A N 1
ATOM 1852 C CA . LEU A 1 225 ? -7.096 0.804 -20.408 1.00 95.62 225 LEU A CA 1
ATOM 1853 C C . LEU A 1 225 ? -6.039 -0.044 -21.120 1.00 95.62 225 LEU A C 1
ATOM 1855 O O . LEU A 1 225 ? -6.073 -1.271 -21.125 1.00 95.62 225 LEU A O 1
ATOM 1859 N N . SER A 1 226 ? -5.048 0.626 -21.707 1.00 95.12 226 SER A N 1
ATOM 1860 C CA . SER A 1 226 ? -3.933 -0.058 -22.358 1.00 95.12 226 SER A CA 1
ATOM 1861 C C . SER A 1 226 ? -2.974 -0.658 -21.327 1.00 95.12 226 SER A C 1
ATOM 1863 O O . SER A 1 226 ? -2.915 -0.215 -20.180 1.00 95.12 226 SER A O 1
ATOM 1865 N N . ASN A 1 227 ? -2.111 -1.585 -21.751 1.00 92.31 227 ASN A N 1
ATOM 1866 C CA . ASN A 1 227 ? -1.045 -2.117 -20.891 1.00 92.31 227 ASN A CA 1
ATOM 1867 C C . ASN A 1 227 ? -0.160 -1.014 -20.282 1.00 92.31 227 ASN A C 1
ATOM 1869 O O . ASN A 1 227 ? 0.261 -1.126 -19.134 1.00 92.31 227 ASN A O 1
ATOM 1873 N N . ASN A 1 228 ? 0.080 0.083 -21.010 1.00 92.44 228 ASN A N 1
ATOM 1874 C CA . ASN A 1 228 ? 0.833 1.229 -20.493 1.00 92.44 228 ASN A CA 1
ATOM 1875 C C . ASN A 1 228 ? 0.053 2.024 -19.439 1.00 92.44 228 ASN A C 1
ATOM 1877 O O . ASN A 1 228 ? 0.661 2.553 -18.510 1.00 92.44 228 ASN A O 1
ATOM 1881 N N . ASP A 1 229 ? -1.274 2.091 -19.561 1.00 95.94 229 ASP A N 1
ATOM 1882 C CA . ASP A 1 229 ? -2.139 2.712 -18.557 1.00 95.94 229 ASP A CA 1
ATOM 1883 C C . ASP A 1 229 ? -2.148 1.875 -17.269 1.00 95.94 229 ASP A C 1
ATOM 1885 O O . ASP A 1 229 ? -1.971 2.419 -16.181 1.00 95.94 229 ASP A O 1
ATOM 1889 N N . LEU A 1 230 ? -2.249 0.546 -17.394 1.00 95.25 230 LEU A N 1
ATOM 1890 C CA . LEU A 1 230 ? -2.162 -0.390 -16.268 1.00 95.25 230 LEU A CA 1
ATOM 1891 C C . LEU A 1 230 ? -0.776 -0.350 -15.602 1.00 95.25 230 LEU A C 1
ATOM 1893 O O . LEU A 1 230 ? -0.682 -0.291 -14.376 1.00 95.25 230 LEU A O 1
ATOM 1897 N N . LYS A 1 231 ? 0.307 -0.313 -16.392 1.00 94.31 231 LYS A N 1
ATOM 1898 C CA . LYS A 1 231 ? 1.687 -0.162 -15.894 1.00 94.31 231 LYS A CA 1
ATOM 1899 C C . LYS A 1 231 ? 1.854 1.148 -15.118 1.00 94.31 231 LYS A C 1
ATOM 1901 O O . LYS A 1 231 ? 2.371 1.134 -14.003 1.00 94.31 231 LYS A O 1
ATOM 1906 N N . LEU A 1 232 ? 1.356 2.264 -15.658 1.00 95.88 232 LEU A N 1
ATOM 1907 C CA . LEU A 1 232 ? 1.367 3.560 -14.974 1.00 95.88 232 LEU A CA 1
ATOM 1908 C C . LEU A 1 232 ? 0.554 3.525 -13.671 1.00 95.88 232 LEU A C 1
ATOM 1910 O O . LEU A 1 232 ? 1.030 4.014 -12.647 1.00 95.88 232 LEU A O 1
ATOM 1914 N N . ALA A 1 233 ? -0.646 2.944 -13.690 1.00 96.06 233 ALA A N 1
ATOM 1915 C CA . ALA A 1 233 ? -1.495 2.825 -12.508 1.00 96.06 233 ALA A CA 1
ATOM 1916 C C . ALA A 1 233 ? -0.823 2.001 -11.399 1.00 96.06 233 ALA A C 1
ATOM 1918 O O . ALA A 1 233 ? -0.849 2.406 -10.238 1.00 96.06 233 ALA A O 1
ATOM 1919 N N . ALA A 1 234 ? -0.147 0.906 -11.756 1.00 94.75 234 ALA A N 1
ATOM 1920 C CA . ALA A 1 234 ? 0.638 0.114 -10.813 1.00 94.75 234 ALA A CA 1
ATOM 1921 C C . ALA A 1 234 ? 1.782 0.928 -10.195 1.00 94.75 234 ALA A C 1
ATOM 1923 O O . ALA A 1 234 ? 1.975 0.904 -8.982 1.00 94.75 234 ALA A O 1
ATOM 1924 N N . PHE A 1 235 ? 2.497 1.731 -10.988 1.00 94.62 235 PHE A N 1
ATOM 1925 C CA . PHE A 1 235 ? 3.546 2.594 -10.442 1.00 94.62 235 PHE A CA 1
ATOM 1926 C C . PHE A 1 235 ? 3.011 3.684 -9.508 1.00 94.62 235 PHE A C 1
ATOM 1928 O O . PHE A 1 235 ? 3.638 3.996 -8.493 1.00 94.62 235 PHE A O 1
ATOM 1935 N N . LEU A 1 236 ? 1.839 4.242 -9.818 1.00 94.56 236 LEU A N 1
ATOM 1936 C CA . LEU A 1 236 ? 1.149 5.176 -8.931 1.00 94.56 236 LEU A CA 1
ATOM 1937 C C . LEU A 1 236 ? 0.727 4.490 -7.624 1.00 94.56 236 LEU A C 1
ATOM 1939 O O . LEU A 1 236 ? 0.929 5.077 -6.561 1.00 94.56 236 LEU A O 1
ATOM 1943 N N . LYS A 1 237 ? 0.222 3.249 -7.689 1.00 92.88 237 LYS A N 1
ATOM 1944 C CA . LYS A 1 237 ? -0.165 2.441 -6.519 1.00 92.88 237 LYS A CA 1
ATOM 1945 C C . LYS A 1 237 ? 1.023 2.102 -5.618 1.00 92.88 237 LYS A C 1
ATOM 1947 O O . LYS A 1 237 ? 0.904 2.185 -4.402 1.00 92.88 237 LYS A O 1
ATOM 1952 N N . MET A 1 238 ? 2.189 1.838 -6.207 1.00 91.06 238 MET A N 1
ATOM 1953 C CA . MET A 1 238 ? 3.461 1.651 -5.491 1.00 91.06 238 M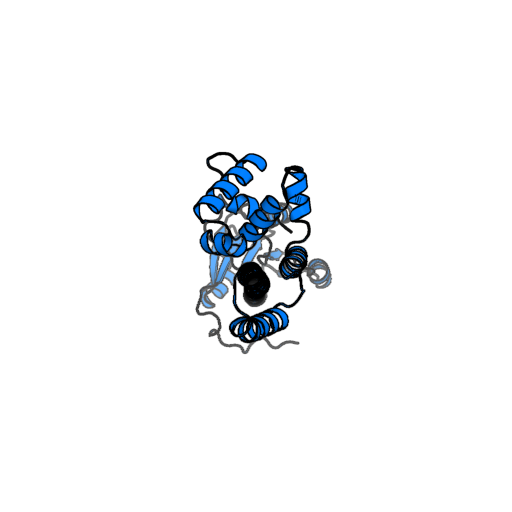ET A CA 1
ATOM 1954 C C . MET A 1 238 ? 4.054 2.959 -4.934 1.00 91.06 238 MET A C 1
ATOM 1956 O O . MET A 1 238 ? 5.151 2.965 -4.372 1.00 91.06 238 MET A O 1
ATOM 1960 N N . ASN A 1 239 ? 3.338 4.076 -5.083 1.00 91.44 239 ASN A N 1
ATOM 1961 C CA . ASN A 1 239 ? 3.736 5.406 -4.643 1.00 91.44 239 ASN A CA 1
ATOM 1962 C C . ASN A 1 239 ? 5.055 5.915 -5.257 1.00 91.44 239 ASN A C 1
ATOM 1964 O O . ASN A 1 239 ? 5.791 6.673 -4.620 1.00 91.44 239 ASN A O 1
ATOM 1968 N N . PHE A 1 240 ? 5.362 5.535 -6.502 1.00 93.12 240 PHE A N 1
ATOM 1969 C CA . PHE A 1 240 ? 6.502 6.108 -7.220 1.00 93.12 240 PHE A CA 1
ATOM 1970 C C . PHE A 1 240 ? 6.216 7.550 -7.632 1.00 93.12 240 PHE A C 1
ATOM 1972 O O . PHE A 1 240 ? 5.110 7.884 -8.069 1.00 93.12 240 PHE A O 1
ATOM 1979 N N . ASN A 1 241 ? 7.204 8.429 -7.509 1.00 94.19 241 ASN A N 1
ATOM 1980 C CA . ASN A 1 241 ? 7.119 9.813 -7.958 1.00 94.19 241 ASN A CA 1
ATOM 1981 C C . ASN A 1 241 ? 7.276 9.913 -9.490 1.00 94.19 241 ASN A C 1
ATOM 1983 O O . ASN A 1 241 ? 7.626 8.953 -10.170 1.00 94.19 241 ASN A O 1
ATOM 1987 N N . ASN A 1 242 ? 7.007 11.087 -10.065 1.00 94.94 242 ASN A N 1
ATOM 1988 C CA . ASN A 1 242 ? 7.017 11.246 -11.525 1.00 94.94 242 ASN A CA 1
ATOM 1989 C C . ASN A 1 242 ? 8.406 11.038 -12.158 1.00 94.94 242 ASN A C 1
ATOM 1991 O O . ASN A 1 242 ? 8.471 10.680 -13.331 1.00 94.94 242 ASN A O 1
ATOM 1995 N N . SER A 1 243 ? 9.491 11.258 -11.411 1.00 92.44 243 SER A N 1
ATOM 1996 C CA . SER A 1 243 ? 10.863 11.017 -11.875 1.00 92.44 243 SER A CA 1
ATOM 1997 C C . SER A 1 243 ? 11.191 9.523 -11.885 1.00 92.44 243 SER A C 1
ATOM 1999 O O . SER A 1 243 ? 11.717 9.029 -12.876 1.00 92.44 243 SER A O 1
ATOM 2001 N N . GLU A 1 244 ? 10.811 8.790 -10.834 1.00 91.06 244 GLU A N 1
ATOM 2002 C CA . GLU A 1 244 ? 10.922 7.323 -10.771 1.00 91.06 244 GLU A CA 1
ATOM 2003 C C . GLU A 1 244 ? 10.093 6.674 -11.892 1.00 91.06 244 GLU A C 1
ATOM 2005 O O . GLU A 1 244 ? 10.599 5.853 -12.650 1.00 91.06 244 GLU A O 1
ATOM 2010 N N . ILE A 1 245 ? 8.844 7.116 -12.077 1.00 93.19 245 ILE A N 1
ATOM 2011 C CA . ILE A 1 245 ? 7.974 6.648 -13.167 1.00 93.19 245 ILE A CA 1
ATOM 2012 C C . ILE A 1 245 ? 8.592 6.950 -14.537 1.00 93.19 245 ILE A C 1
ATOM 2014 O O . ILE A 1 245 ? 8.561 6.100 -15.421 1.00 93.19 245 ILE A O 1
ATOM 2018 N N . SER A 1 246 ? 9.152 8.148 -14.726 1.00 89.12 246 SER A N 1
ATOM 2019 C CA . SER A 1 246 ? 9.820 8.546 -15.974 1.00 89.12 246 SER A CA 1
ATOM 2020 C C . SER A 1 246 ? 10.967 7.596 -16.310 1.00 89.12 246 SER A C 1
ATOM 2022 O O . SER A 1 246 ? 11.058 7.137 -17.448 1.00 89.12 246 SER A O 1
ATOM 2024 N N . PHE A 1 247 ? 11.777 7.249 -15.309 1.00 87.12 247 PHE A N 1
ATOM 2025 C CA . PHE A 1 247 ? 12.863 6.286 -15.443 1.00 87.12 247 PHE A CA 1
ATOM 2026 C C . PHE A 1 247 ? 12.346 4.883 -15.806 1.00 87.12 247 PHE A C 1
ATOM 2028 O O . PHE A 1 247 ? 12.767 4.336 -16.820 1.00 87.12 247 PHE A O 1
ATOM 2035 N N . PHE A 1 248 ? 11.377 4.334 -15.063 1.00 87.62 248 PHE A N 1
ATOM 2036 C CA . PHE A 1 248 ? 10.862 2.972 -15.297 1.00 87.62 248 PHE A CA 1
ATOM 2037 C C . PHE A 1 248 ? 9.999 2.812 -16.553 1.00 87.62 248 PHE A C 1
ATOM 2039 O O . PHE A 1 248 ? 9.821 1.701 -17.048 1.00 87.62 248 PHE A O 1
ATOM 2046 N N . MET A 1 249 ? 9.400 3.894 -17.049 1.00 86.19 249 MET A N 1
ATOM 2047 C CA . MET A 1 249 ? 8.634 3.879 -18.298 1.00 86.19 249 MET A CA 1
ATOM 2048 C C . MET A 1 249 ? 9.488 4.207 -19.527 1.00 86.19 249 MET A C 1
ATOM 2050 O O . MET A 1 249 ? 8.975 4.111 -20.639 1.00 86.19 249 MET A O 1
ATOM 2054 N N . GLY A 1 250 ? 10.736 4.658 -19.353 1.00 85.62 250 GLY A N 1
ATOM 2055 C CA . GLY A 1 250 ? 11.592 5.076 -20.466 1.00 85.62 250 GLY A CA 1
ATOM 2056 C C . GLY A 1 250 ? 11.069 6.301 -21.233 1.00 85.62 250 GLY A C 1
ATOM 2057 O O . GLY A 1 250 ? 11.377 6.472 -22.411 1.00 85.62 250 GLY A O 1
ATOM 2058 N N . ILE A 1 251 ? 10.264 7.161 -20.596 1.00 89.69 251 ILE A N 1
ATOM 2059 C CA . ILE A 1 251 ? 9.683 8.375 -21.203 1.00 89.69 251 ILE A CA 1
ATOM 2060 C C . ILE A 1 251 ? 10.062 9.619 -20.405 1.00 89.69 251 ILE A C 1
ATOM 2062 O O . ILE A 1 251 ? 10.410 9.531 -19.235 1.00 89.69 251 ILE A O 1
ATOM 2066 N N . SER A 1 252 ? 9.943 10.809 -20.999 1.00 92.00 252 SER A N 1
ATOM 2067 C CA . SER A 1 252 ? 10.224 12.065 -20.290 1.00 92.00 252 SER A CA 1
ATOM 2068 C C . SER A 1 252 ? 9.210 12.353 -19.174 1.00 92.00 252 SER A C 1
ATOM 2070 O O . SER A 1 252 ? 8.049 11.948 -19.252 1.00 92.00 252 SER A O 1
ATOM 2072 N N . ILE A 1 253 ? 9.598 13.157 -18.177 1.00 94.12 253 ILE A N 1
ATOM 2073 C CA . ILE A 1 253 ? 8.693 13.630 -17.108 1.00 94.12 253 ILE A CA 1
ATOM 2074 C C . ILE A 1 253 ? 7.448 14.324 -17.695 1.00 94.12 253 ILE A C 1
ATOM 2076 O O . ILE A 1 253 ? 6.337 14.163 -17.188 1.00 94.12 253 ILE A O 1
ATOM 2080 N N . ALA A 1 254 ? 7.602 15.079 -18.789 1.00 94.62 254 ALA A N 1
ATOM 2081 C CA . ALA A 1 254 ? 6.475 15.682 -19.504 1.00 94.62 254 ALA A CA 1
ATOM 2082 C C . ALA A 1 254 ? 5.556 14.617 -20.135 1.00 94.62 254 ALA A C 1
ATOM 2084 O O . ALA A 1 254 ? 4.332 14.759 -20.099 1.00 94.62 254 ALA A O 1
ATOM 2085 N N . GLY A 1 255 ? 6.135 13.533 -20.660 1.00 95.50 255 GLY A N 1
ATOM 2086 C CA . GLY A 1 255 ? 5.414 12.347 -21.120 1.00 95.50 255 GLY A CA 1
ATOM 2087 C C . GLY A 1 255 ? 4.625 11.672 -19.998 1.00 95.50 255 GLY A C 1
ATOM 2088 O O . GLY A 1 255 ? 3.441 11.398 -20.185 1.00 95.50 255 GLY A O 1
ATOM 2089 N N . VAL A 1 256 ? 5.222 11.505 -18.812 1.00 96.31 256 VAL A N 1
ATOM 2090 C CA . VAL A 1 256 ? 4.529 10.977 -17.621 1.00 96.31 256 VAL A CA 1
ATOM 2091 C C . VAL A 1 256 ? 3.339 11.856 -17.249 1.00 96.31 256 VAL A C 1
ATOM 2093 O O . VAL A 1 256 ? 2.238 11.347 -17.066 1.00 96.31 256 VAL A O 1
ATOM 2096 N N . LYS A 1 257 ? 3.511 13.185 -17.202 1.00 95.38 257 LYS A N 1
ATOM 2097 C CA . LYS A 1 257 ? 2.404 14.116 -16.915 1.00 95.38 257 LYS A CA 1
ATOM 2098 C C . LYS A 1 257 ? 1.261 13.966 -17.922 1.00 95.38 257 LYS A C 1
ATOM 2100 O O . LYS A 1 257 ? 0.104 13.911 -17.515 1.00 95.38 257 LYS A O 1
ATOM 2105 N N . LYS A 1 258 ? 1.564 13.856 -19.220 1.00 95.88 258 LYS A N 1
ATOM 2106 C CA . LYS A 1 258 ? 0.546 13.597 -20.254 1.00 95.88 258 LYS A CA 1
ATOM 2107 C C . LYS A 1 258 ? -0.126 12.236 -20.067 1.00 95.88 258 LYS A C 1
ATOM 2109 O O . LYS A 1 258 ? -1.339 12.144 -20.210 1.00 95.88 258 LYS A O 1
ATOM 2114 N N . ALA A 1 259 ? 0.629 11.191 -19.730 1.00 95.69 259 ALA A N 1
ATOM 2115 C CA . ALA A 1 259 ? 0.081 9.864 -19.467 1.00 95.69 259 ALA A CA 1
ATOM 2116 C C . ALA A 1 259 ? -0.859 9.864 -18.249 1.00 95.69 259 ALA A C 1
ATOM 2118 O O . ALA A 1 259 ? -1.967 9.353 -18.353 1.00 95.69 259 ALA A O 1
ATOM 2119 N N . ILE A 1 260 ? -0.480 10.544 -17.162 1.00 95.12 260 ILE A N 1
ATOM 2120 C CA . ILE A 1 260 ? -1.328 10.776 -15.982 1.00 95.12 260 ILE A CA 1
ATOM 2121 C C . ILE A 1 260 ? -2.624 11.496 -16.370 1.00 95.12 260 ILE A C 1
ATOM 2123 O O . ILE A 1 260 ? -3.697 11.083 -15.946 1.00 95.12 260 ILE A O 1
ATOM 2127 N N . GLN A 1 261 ? -2.550 12.546 -17.195 1.00 94.75 261 GLN A N 1
ATOM 2128 C CA . GLN A 1 261 ? -3.747 13.268 -17.641 1.00 94.75 261 GLN A CA 1
ATOM 2129 C C . GLN A 1 261 ? -4.671 12.392 -18.494 1.00 94.75 261 GLN A C 1
ATOM 2131 O O . GLN A 1 261 ? -5.880 12.396 -18.291 1.00 94.75 261 GLN A O 1
ATOM 2136 N N . ARG A 1 262 ? -4.115 11.585 -19.404 1.00 95.06 262 ARG A N 1
ATOM 2137 C CA . ARG A 1 262 ? -4.912 10.620 -20.178 1.00 95.06 262 ARG A CA 1
ATOM 2138 C C . ARG A 1 262 ? -5.573 9.583 -19.275 1.00 95.06 262 ARG A C 1
ATOM 2140 O O . ARG A 1 262 ? -6.756 9.316 -19.444 1.00 95.06 262 ARG A O 1
ATOM 2147 N N . LEU A 1 263 ? -4.831 9.045 -18.307 1.00 96.12 263 LEU A N 1
ATOM 2148 C CA . LEU A 1 263 ? -5.351 8.069 -17.353 1.00 96.12 263 LEU A CA 1
ATOM 2149 C C . LEU A 1 263 ? -6.482 8.665 -16.502 1.00 96.12 263 LEU A C 1
ATOM 2151 O O . LEU A 1 263 ? -7.494 8.004 -16.305 1.00 96.12 263 LEU A O 1
ATOM 2155 N N . ARG A 1 264 ? -6.369 9.934 -16.080 1.00 95.25 264 ARG A N 1
ATOM 2156 C CA . ARG A 1 264 ? -7.458 10.650 -15.390 1.00 95.25 264 ARG A CA 1
ATOM 2157 C C . ARG A 1 264 ? -8.745 10.678 -16.198 1.00 95.25 264 ARG A C 1
ATOM 2159 O O . ARG A 1 264 ? -9.792 10.329 -15.670 1.00 95.25 264 ARG A O 1
ATOM 2166 N N . VAL A 1 265 ? -8.648 11.078 -17.465 1.00 94.38 265 VAL A N 1
ATOM 2167 C CA . VAL A 1 265 ? -9.810 11.167 -18.359 1.00 94.38 265 VAL A CA 1
ATOM 2168 C C . VAL A 1 265 ? -10.422 9.787 -18.586 1.00 94.38 265 VAL A C 1
ATOM 2170 O O . VAL A 1 265 ? -11.636 9.644 -18.497 1.00 94.38 265 VAL A O 1
ATOM 2173 N N . LYS A 1 266 ? -9.597 8.756 -18.811 1.00 95.19 266 LYS A N 1
ATOM 2174 C CA . LYS A 1 266 ? -10.079 7.376 -18.970 1.00 95.19 266 LYS A CA 1
ATOM 2175 C C . LYS A 1 266 ? -10.803 6.854 -17.726 1.00 95.19 266 LYS A C 1
ATOM 2177 O O . LYS A 1 266 ? -11.767 6.117 -17.860 1.00 95.19 266 LYS A O 1
ATOM 2182 N N . LEU A 1 267 ? -10.365 7.244 -16.533 1.00 94.62 267 LEU A N 1
ATOM 2183 C CA . LEU A 1 267 ? -10.992 6.839 -15.271 1.00 94.62 267 LEU A CA 1
ATOM 2184 C C . LEU A 1 267 ? -12.165 7.742 -14.849 1.00 94.62 267 LEU A C 1
ATOM 2186 O O . LEU A 1 267 ? -12.704 7.551 -13.766 1.00 94.62 267 LEU A O 1
ATOM 2190 N N . GLY A 1 268 ? -12.559 8.720 -15.673 1.00 92.56 268 GLY A N 1
ATOM 2191 C CA . GLY A 1 268 ? -13.724 9.571 -15.409 1.00 92.56 268 GLY A CA 1
ATOM 2192 C C . GLY A 1 268 ? -13.552 10.574 -14.261 1.00 92.56 268 GLY A C 1
ATOM 2193 O O . GLY A 1 268 ? -14.547 11.070 -13.739 1.00 92.56 268 GLY A O 1
ATOM 2194 N N . LEU A 1 269 ? -12.311 10.883 -13.870 1.00 93.25 269 LEU A N 1
ATOM 2195 C CA . LEU A 1 269 ? -12.024 11.751 -12.724 1.00 93.25 269 LEU A CA 1
ATOM 2196 C C . LEU A 1 269 ? -12.289 13.232 -13.030 1.00 93.25 269 LEU A C 1
ATOM 2198 O O . LEU A 1 269 ? -11.816 13.771 -14.035 1.00 93.25 269 LEU A O 1
ATOM 2202 N N . GLN A 1 270 ? -12.959 13.911 -12.102 1.00 90.00 270 GLN A N 1
ATOM 2203 C CA . GLN A 1 270 ? -13.211 15.348 -12.122 1.00 90.00 270 GLN A CA 1
ATOM 2204 C C . GLN A 1 270 ? -11.913 16.161 -11.936 1.00 90.00 270 GLN A C 1
ATOM 2206 O O . GLN A 1 270 ? -10.896 15.654 -11.438 1.00 90.00 270 GLN A O 1
ATOM 2211 N N . PRO A 1 271 ? -11.899 17.454 -12.317 1.00 82.25 271 PRO A N 1
ATOM 2212 C CA . PRO A 1 271 ? -10.702 18.294 -12.237 1.00 82.25 271 PRO A CA 1
ATOM 2213 C C . PRO A 1 271 ? -10.103 18.404 -10.830 1.00 82.25 271 PRO A C 1
ATOM 2215 O O . PRO A 1 271 ? -8.876 18.439 -10.693 1.00 82.25 271 PRO A O 1
ATOM 2218 N N . GLN A 1 272 ? -10.951 18.420 -9.800 1.00 84.19 272 GLN A N 1
ATOM 2219 C CA . GLN A 1 272 ? -10.543 18.541 -8.399 1.00 84.19 272 GLN A CA 1
ATOM 2220 C C . GLN A 1 272 ? -10.070 17.207 -7.798 1.00 84.19 272 GLN A C 1
ATOM 2222 O O . GLN A 1 272 ? -9.402 17.206 -6.766 1.00 84.19 272 GLN A O 1
ATOM 2227 N N . GLU A 1 273 ? -10.365 16.076 -8.443 1.00 86.06 273 GLU A N 1
ATOM 2228 C CA . GLU A 1 273 ? -10.019 14.756 -7.922 1.00 86.06 273 GLU A CA 1
ATOM 2229 C C . GLU A 1 273 ? -8.555 14.393 -8.198 1.00 86.06 273 GLU A C 1
ATOM 2231 O O . GLU A 1 273 ? -8.020 14.552 -9.302 1.00 86.06 273 GLU A O 1
ATOM 2236 N N . SER A 1 274 ? -7.884 13.861 -7.176 1.00 88.75 274 SER A N 1
ATOM 2237 C CA . SER A 1 274 ? -6.508 13.382 -7.288 1.00 88.75 274 SER A CA 1
ATOM 2238 C C . SER A 1 274 ? -6.479 11.959 -7.836 1.00 88.75 274 SER A C 1
ATOM 2240 O O . SER A 1 274 ? -6.936 11.028 -7.175 1.00 88.75 274 SER A O 1
ATOM 2242 N N . LEU A 1 275 ? -5.841 11.763 -9.000 1.00 91.75 275 LEU A N 1
ATOM 2243 C CA . LEU A 1 275 ? -5.610 10.422 -9.556 1.00 91.75 275 LEU A CA 1
ATOM 2244 C C . LEU A 1 275 ? -4.900 9.508 -8.560 1.00 91.75 275 LEU A C 1
ATOM 2246 O O . LEU A 1 275 ? -5.256 8.345 -8.439 1.00 91.75 275 LEU A O 1
ATOM 2250 N N . ARG A 1 276 ? -3.879 10.015 -7.857 1.00 89.88 276 ARG A N 1
ATOM 2251 C CA . ARG A 1 276 ? -3.139 9.196 -6.889 1.00 89.88 276 ARG A CA 1
ATOM 2252 C C . ARG A 1 276 ? -4.058 8.725 -5.775 1.00 89.88 276 ARG A C 1
ATOM 2254 O O . ARG A 1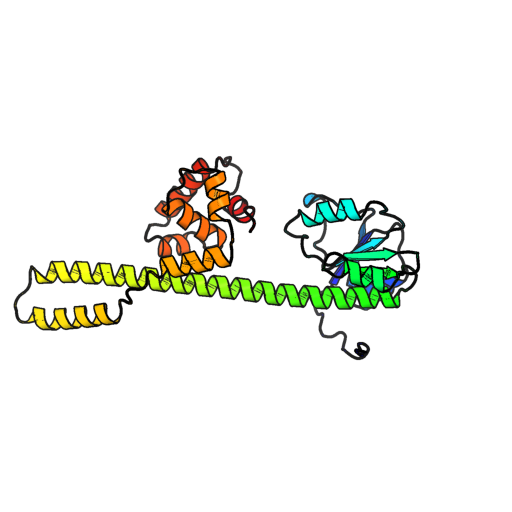 276 ? -4.044 7.540 -5.474 1.00 89.88 276 ARG A O 1
ATOM 2261 N N . GLN A 1 277 ? -4.867 9.627 -5.220 1.00 87.75 277 GLN A N 1
ATOM 2262 C CA . GLN A 1 277 ? -5.803 9.269 -4.158 1.00 87.75 277 GLN A CA 1
ATOM 2263 C C . GLN A 1 277 ? -6.796 8.213 -4.646 1.00 87.75 277 GLN A C 1
ATOM 2265 O O . GLN A 1 277 ? -6.946 7.189 -3.993 1.00 87.75 277 GLN A O 1
ATOM 2270 N N . PHE A 1 278 ? -7.372 8.408 -5.834 1.00 90.94 278 PHE A N 1
ATOM 2271 C CA . PHE A 1 278 ? -8.254 7.427 -6.463 1.00 90.94 278 PHE A CA 1
ATOM 2272 C C . PHE A 1 278 ? -7.584 6.057 -6.654 1.00 90.94 278 PHE A C 1
ATOM 2274 O O . PHE A 1 278 ? -8.145 5.024 -6.323 1.00 90.94 278 PHE A O 1
ATOM 2281 N N . ILE A 1 279 ? -6.342 6.014 -7.139 1.00 92.62 279 ILE A N 1
ATOM 2282 C CA . ILE A 1 279 ? -5.609 4.748 -7.283 1.00 92.62 279 ILE A CA 1
ATOM 2283 C C . ILE A 1 279 ? -5.359 4.083 -5.914 1.00 92.62 279 ILE A C 1
ATOM 2285 O O . ILE A 1 279 ? -5.399 2.853 -5.801 1.00 92.62 279 ILE A O 1
ATOM 2289 N N . PHE A 1 280 ? -5.129 4.862 -4.853 1.00 88.50 280 PHE A N 1
ATOM 2290 C CA . PHE A 1 280 ? -4.982 4.318 -3.503 1.00 88.50 280 PHE A CA 1
ATOM 2291 C C . PHE A 1 280 ? -6.282 3.733 -2.946 1.00 88.50 280 PHE A C 1
ATOM 2293 O O . PHE A 1 280 ? -6.190 2.697 -2.289 1.00 88.50 280 PHE A O 1
ATOM 2300 N N . THR A 1 281 ? -7.451 4.305 -3.264 1.00 86.12 281 THR A N 1
ATOM 2301 C CA . THR A 1 281 ? -8.756 3.785 -2.810 1.00 86.12 281 THR A CA 1
ATOM 2302 C C . THR A 1 281 ? -9.181 2.493 -3.502 1.00 86.12 281 THR A C 1
ATOM 2304 O O . THR A 1 281 ? -10.051 1.794 -2.991 1.00 86.12 281 THR A O 1
ATOM 2307 N N . ILE A 1 282 ? -8.562 2.125 -4.629 1.00 83.56 282 ILE A N 1
ATOM 2308 C CA . ILE A 1 282 ? -8.740 0.796 -5.229 1.00 83.56 282 ILE A CA 1
ATOM 2309 C C . ILE A 1 282 ? -8.052 -0.226 -4.314 1.00 83.56 282 ILE A C 1
ATOM 2311 O O . ILE A 1 282 ? -6.861 -0.513 -4.460 1.00 83.56 282 ILE A O 1
ATOM 2315 N N . GLU A 1 283 ? -8.776 -0.695 -3.299 1.00 68.12 283 GLU A N 1
ATOM 2316 C CA . GLU A 1 283 ? -8.287 -1.670 -2.323 1.00 68.12 283 GLU A CA 1
ATOM 2317 C C . GLU A 1 283 ? -7.980 -3.029 -2.968 1.00 68.12 283 GLU A C 1
ATOM 2319 O O . GLU A 1 283 ? -8.397 -3.312 -4.097 1.00 68.12 283 GLU A O 1
ATOM 2324 N N . VAL A 1 284 ? -7.245 -3.854 -2.217 1.00 51.84 284 VAL A N 1
ATOM 2325 C CA . VAL A 1 284 ? -7.003 -5.283 -2.475 1.00 51.84 284 VAL A CA 1
ATOM 2326 C C . VAL A 1 284 ? -8.328 -6.044 -2.540 1.00 51.84 284 VAL A C 1
ATOM 2328 O O . VAL A 1 284 ? -9.233 -5.730 -1.743 1.00 51.84 284 VAL A O 1
#

pLDDT: mean 80.46, std 13.71, range [25.11, 96.31]

Foldseek 3Di:
DDDPPDDDLPPPPDAAEEEEQDPDDDPLVVVSVVSRHHYHYDVADDLDPVPDPDQHLEYEAECVRCVPVVVSLVSQCLVPSRVQREYEYADQDPDDPVNQVVPVPGRYGYDHNVCSVRVVVRSVVRSVVSVVVVVVVVVVLVVLLVLLLVLLVLQLVLVVLVVVLVVLVVVCVPDDPVVVVVSVVSVVVSVVSNDPDNSVVVSVVSLCVVAPCLVVVLCVLPVPQDPVLVVLLSCLLSVHDLVSVCSSVVHDSVVNVVSLVVSCVRNVHDPPDDPSVVSNVSGD

Sequence (284 aa):
MINIDTESTSDYNEAIISVVTTDKELEFMELLKERNVKVHLMDAIPTDIESWEVSPDTIILDNKIDKDWESKLDSIRKISAYKDIPVIVLNNDEVQIEDVFSNWNKEFLFVQRENSKSILRAVMATVKYWKRLNSVLLKTNQLNRILSTNYLILDAKNECLEKVQQQLNQLHTIITPEIKKELLKIDDLIADNLKKGDHYQLFKAHFEEVHPLFYKKLLAINEDLSNNDLKLAAFLKMNFNNSEISFFMGISIAGVKKAIQRLRVKLGLQPQESLRQFIFTIEV